Protein AF-0000000078886015 (afdb_homodimer)

pLDDT: mean 97.32, std 2.93, range [77.31, 98.94]

Sequence (230 aa):
MPILEIQTNVPAANVPDNFLKESTTLLAGLVGKPESYVLVCIEPGLRLMFGGTTEPAAIVNLTNIGQHDPATTKHRSKVISNHIQKTLGVPADRMYIIFHDKQRFEVGYNGATFHMPILEIQTNVPAANVPDNFLKESTTLLAGLVGKPESYVLVCIEPGLRLMFGGTTEPAAIVNLTNIGQHDPATTKHRSKVISNHIQKTLGVPADRMYIIFHDKQRFEVGYNGATFH

Structure (mmCIF, N/CA/C/O backbone):
data_AF-0000000078886015-model_v1
#
loop_
_entity.id
_entity.type
_entity.pdbx_description
1 polymer 'L-dopachrome isomerase'
#
loop_
_atom_site.group_PDB
_atom_site.id
_atom_site.type_symbol
_atom_site.label_atom_id
_atom_site.label_alt_id
_atom_site.label_comp_id
_atom_site.label_asym_id
_atom_site.label_entity_id
_atom_site.label_seq_id
_atom_site.pdbx_PDB_ins_code
_atom_site.Cartn_x
_atom_site.Cartn_y
_atom_site.Cartn_z
_atom_site.occupancy
_atom_site.B_iso_or_equiv
_atom_site.auth_seq_id
_atom_site.auth_comp_id
_atom_site.auth_asym_id
_atom_site.auth_atom_id
_atom_site.pdbx_PDB_model_num
ATOM 1 N N . MET A 1 1 ? -4.77 -11.711 -15.859 1 85 1 MET A N 1
ATOM 2 C CA . MET A 1 1 ? -4.141 -10.711 -15 1 85 1 MET A CA 1
ATOM 3 C C . MET A 1 1 ? -4.207 -11.133 -13.531 1 85 1 MET A C 1
ATOM 5 O O . MET A 1 1 ? -5.254 -11.57 -13.055 1 85 1 MET A O 1
ATOM 9 N N . PRO A 1 2 ? -2.754 -11.242 -13.016 1 96.44 2 PRO A N 1
ATOM 10 C CA . PRO A 1 2 ? -2.609 -10.688 -11.672 1 96.44 2 PRO A CA 1
ATOM 11 C C . PRO A 1 2 ? -1.441 -9.711 -11.555 1 96.44 2 PRO A C 1
ATOM 13 O O . PRO A 1 2 ? -0.462 -9.82 -12.289 1 96.44 2 PRO A O 1
ATOM 16 N N . ILE A 1 3 ? -1.587 -8.742 -10.633 1 98.38 3 ILE A N 1
ATOM 17 C CA . ILE A 1 3 ? -0.521 -7.797 -10.32 1 98.38 3 ILE A CA 1
ATOM 18 C C . ILE A 1 3 ? -0.09 -7.965 -8.867 1 98.38 3 ILE A C 1
ATOM 20 O O . ILE A 1 3 ? -0.925 -7.945 -7.961 1 98.38 3 ILE A O 1
ATOM 24 N N . LEU A 1 4 ? 1.182 -8.203 -8.703 1 98.69 4 LEU A N 1
ATOM 25 C CA . LEU A 1 4 ? 1.781 -8.18 -7.375 1 98.69 4 LEU A CA 1
ATOM 26 C C . LEU A 1 4 ? 2.693 -6.973 -7.211 1 98.69 4 LEU A C 1
ATOM 28 O O . LEU A 1 4 ? 3.699 -6.848 -7.914 1 98.69 4 LEU A O 1
ATOM 32 N N . GLU A 1 5 ? 2.338 -6.066 -6.23 1 98.88 5 GLU A N 1
ATOM 33 C CA . GLU A 1 5 ? 3.129 -4.871 -5.945 1 98.88 5 GLU A CA 1
ATOM 34 C C . GLU A 1 5 ? 3.674 -4.895 -4.52 1 98.88 5 GLU A C 1
ATOM 36 O O . GLU A 1 5 ? 2.914 -5.055 -3.562 1 98.88 5 GLU A O 1
ATOM 41 N N . ILE A 1 6 ? 4.98 -4.691 -4.418 1 98.88 6 ILE A N 1
ATOM 42 C CA . ILE A 1 6 ? 5.625 -4.727 -3.109 1 98.88 6 ILE A CA 1
ATOM 43 C C . ILE A 1 6 ? 6.281 -3.381 -2.82 1 98.88 6 ILE A C 1
ATOM 45 O O . ILE A 1 6 ? 7.125 -2.914 -3.592 1 98.88 6 ILE A O 1
ATOM 49 N N . GLN A 1 7 ? 5.836 -2.719 -1.76 1 98.88 7 GLN A N 1
ATOM 50 C CA . GLN A 1 7 ? 6.496 -1.555 -1.176 1 98.88 7 GLN A CA 1
ATOM 51 C C . GLN A 1 7 ? 7.262 -1.933 0.088 1 98.88 7 GLN A C 1
ATOM 53 O O . GLN A 1 7 ? 6.715 -2.58 0.983 1 98.88 7 GLN A O 1
ATOM 58 N N . THR A 1 8 ? 8.594 -1.571 0.167 1 98.94 8 THR A N 1
ATOM 59 C CA . THR A 1 8 ? 9.375 -2.002 1.32 1 98.94 8 THR A CA 1
ATOM 60 C C . THR A 1 8 ? 10.484 -0.999 1.625 1 98.94 8 THR A C 1
ATOM 62 O O . THR A 1 8 ? 10.867 -0.209 0.761 1 98.94 8 THR A O 1
ATOM 65 N N . ASN A 1 9 ? 10.93 -0.994 2.879 1 98.81 9 ASN A N 1
ATOM 66 C CA . ASN A 1 9 ? 12.062 -0.154 3.254 1 98.81 9 ASN A CA 1
ATOM 67 C C . ASN A 1 9 ? 13.383 -0.902 3.117 1 98.81 9 ASN A C 1
ATOM 69 O O . ASN A 1 9 ? 14.445 -0.362 3.443 1 98.81 9 ASN A O 1
ATOM 73 N N . VAL A 1 10 ? 13.289 -2.133 2.686 1 98.81 10 VAL A N 1
ATOM 74 C CA . VAL A 1 10 ? 14.516 -2.852 2.361 1 98.81 10 VAL A CA 1
ATOM 75 C C . VAL A 1 10 ? 15.281 -2.104 1.272 1 98.81 10 VAL A C 1
ATOM 77 O O . VAL A 1 10 ? 14.719 -1.76 0.232 1 98.81 10 VAL A O 1
ATOM 80 N N . PRO A 1 11 ? 16.609 -1.865 1.519 1 98.56 11 PRO A N 1
ATOM 81 C CA . PRO A 1 11 ? 17.375 -1.146 0.502 1 98.56 11 PRO A CA 1
ATOM 82 C C . PRO A 1 11 ? 17.438 -1.894 -0.827 1 98.56 11 PRO A C 1
ATOM 84 O O . PRO A 1 11 ? 17.531 -3.125 -0.843 1 98.56 11 PRO A O 1
ATOM 87 N N . ALA A 1 12 ? 17.484 -1.127 -1.918 1 98 12 ALA A N 1
ATOM 88 C CA . ALA A 1 12 ? 17.531 -1.7 -3.26 1 98 12 ALA A CA 1
ATOM 89 C C . ALA A 1 12 ? 18.719 -2.66 -3.4 1 98 12 ALA A C 1
ATOM 91 O O . ALA A 1 12 ? 18.609 -3.689 -4.07 1 98 12 ALA A O 1
ATOM 92 N N . ALA A 1 13 ? 19.812 -2.344 -2.766 1 98.31 13 ALA A N 1
ATOM 93 C CA . ALA A 1 13 ? 21.031 -3.146 -2.855 1 98.31 13 ALA A CA 1
ATOM 94 C C . ALA A 1 13 ? 20.828 -4.531 -2.254 1 98.31 13 ALA A C 1
ATOM 96 O O . ALA A 1 13 ? 21.578 -5.465 -2.547 1 98.31 13 ALA A O 1
ATOM 97 N N . ASN A 1 14 ? 19.859 -4.672 -1.399 1 98.5 14 ASN A N 1
ATOM 98 C CA . ASN A 1 14 ? 19.625 -5.934 -0.708 1 98.5 14 ASN A CA 1
ATOM 99 C C . ASN A 1 14 ? 18.547 -6.758 -1.402 1 98.5 14 ASN A C 1
ATOM 101 O O . ASN A 1 14 ? 18.172 -7.828 -0.923 1 98.5 14 ASN A O 1
ATOM 105 N N . VAL A 1 15 ? 17.969 -6.328 -2.514 1 98.56 15 VAL A N 1
ATOM 106 C CA . VAL A 1 15 ? 17.016 -7.094 -3.312 1 98.56 15 VAL A CA 1
ATOM 107 C C . VAL A 1 15 ? 17.766 -8.039 -4.25 1 98.56 15 VAL A C 1
ATOM 109 O O . VAL A 1 15 ? 18.562 -7.594 -5.082 1 98.56 15 VAL A O 1
ATOM 112 N N . PRO A 1 16 ? 17.484 -9.305 -4.109 1 98.44 16 PRO A N 1
ATOM 113 C CA . PRO A 1 16 ? 18.203 -10.242 -4.984 1 98.44 16 PRO A CA 1
ATOM 114 C C . PRO A 1 16 ? 17.938 -9.969 -6.465 1 98.44 16 PRO A C 1
ATOM 116 O O . PRO A 1 16 ? 16.828 -9.609 -6.848 1 98.44 16 PRO A O 1
ATOM 119 N N . ASP A 1 17 ? 18.891 -10.289 -7.301 1 97.94 17 ASP A N 1
ATOM 120 C CA . ASP A 1 17 ? 18.812 -10.031 -8.734 1 97.94 17 ASP A CA 1
ATOM 121 C C . ASP A 1 17 ? 17.672 -10.805 -9.375 1 97.94 17 ASP A C 1
ATOM 123 O O . ASP A 1 17 ? 17.047 -10.336 -10.336 1 97.94 17 ASP A O 1
ATOM 127 N N . ASN A 1 18 ? 17.406 -11.922 -8.867 1 98.19 18 ASN A N 1
ATOM 128 C CA . ASN A 1 18 ? 16.391 -12.781 -9.484 1 98.19 18 ASN A CA 1
ATOM 129 C C . ASN A 1 18 ? 15.039 -12.633 -8.797 1 98.19 18 ASN A C 1
ATOM 131 O O . ASN A 1 18 ? 14.156 -13.469 -8.992 1 98.19 18 ASN A O 1
ATOM 135 N N . PHE A 1 19 ? 14.883 -11.664 -7.977 1 98.75 19 PHE A N 1
ATOM 136 C CA . PHE A 1 19 ? 13.672 -11.5 -7.184 1 98.75 19 PHE A CA 1
ATOM 137 C C . PHE A 1 19 ? 12.445 -11.422 -8.086 1 98.75 19 PHE A C 1
ATOM 139 O O . PHE A 1 19 ? 11.453 -12.109 -7.852 1 98.75 19 PHE A O 1
ATOM 146 N N . LEU A 1 20 ? 12.492 -10.594 -9.125 1 98.75 20 LEU A N 1
ATOM 147 C CA . LEU A 1 20 ? 11.336 -10.391 -10 1 98.75 20 LEU A CA 1
ATOM 148 C C . LEU A 1 20 ? 10.977 -11.688 -10.727 1 98.75 20 LEU A C 1
ATOM 150 O O . LEU A 1 20 ? 9.805 -12.055 -10.805 1 98.75 20 LEU A O 1
ATOM 154 N N . LYS A 1 21 ? 11.969 -12.328 -11.234 1 98.44 21 LYS A N 1
ATOM 155 C CA . LYS A 1 21 ? 11.727 -13.578 -11.945 1 98.44 21 LYS A CA 1
ATOM 156 C C . LYS A 1 21 ? 11.141 -14.633 -11.016 1 98.44 21 LYS A C 1
ATOM 158 O O . LYS A 1 21 ? 10.156 -15.297 -11.359 1 98.44 21 LYS A O 1
ATOM 163 N N . GLU A 1 22 ? 11.695 -14.789 -9.859 1 98.5 22 GLU A N 1
ATOM 164 C CA . GLU A 1 22 ? 11.219 -15.758 -8.891 1 98.5 22 GLU A CA 1
ATOM 165 C C . GLU A 1 22 ? 9.797 -15.438 -8.438 1 98.5 22 GLU A C 1
ATOM 167 O O . GLU A 1 22 ? 8.969 -16.344 -8.289 1 98.5 22 GLU A O 1
ATOM 172 N N . SER A 1 23 ? 9.562 -14.211 -8.219 1 98.75 23 SER A N 1
ATOM 173 C CA . SER A 1 23 ? 8.234 -13.781 -7.805 1 98.75 23 SER A CA 1
ATOM 174 C C . SER A 1 23 ? 7.207 -14.023 -8.906 1 98.75 23 SER A C 1
ATOM 176 O O . SER A 1 23 ? 6.066 -14.398 -8.633 1 98.75 23 SER A O 1
ATOM 178 N N . THR A 1 24 ? 7.574 -13.75 -10.102 1 98.69 24 THR A N 1
ATOM 179 C CA . THR A 1 24 ? 6.695 -13.992 -11.242 1 98.69 24 THR A CA 1
ATOM 180 C C . THR A 1 24 ? 6.301 -15.461 -11.32 1 98.69 24 THR A C 1
ATOM 182 O O . THR A 1 24 ? 5.121 -15.789 -11.461 1 98.69 24 THR A O 1
ATOM 185 N N . THR A 1 25 ? 7.289 -16.281 -11.203 1 98.62 25 THR A N 1
ATOM 186 C CA . THR A 1 25 ? 7.047 -17.719 -11.266 1 98.62 25 THR A CA 1
ATOM 187 C C . THR A 1 25 ? 6.141 -18.172 -10.125 1 98.62 25 THR A C 1
ATOM 189 O O . THR A 1 25 ? 5.188 -18.922 -10.336 1 98.62 25 THR A O 1
ATOM 192 N N . LEU A 1 26 ? 6.418 -17.781 -8.969 1 98.38 26 LEU A N 1
ATOM 193 C CA . LEU A 1 26 ? 5.621 -18.125 -7.793 1 98.38 26 LEU A CA 1
ATOM 194 C C . LEU A 1 26 ? 4.168 -17.688 -7.98 1 98.38 26 LEU A C 1
ATOM 196 O O . LEU A 1 26 ? 3.248 -18.484 -7.75 1 98.38 26 LEU A O 1
ATOM 200 N N . LEU A 1 27 ? 3.934 -16.422 -8.414 1 97.94 27 LEU A N 1
ATOM 201 C CA . LEU A 1 27 ? 2.586 -15.883 -8.547 1 97.94 27 LEU A CA 1
ATOM 202 C C . LEU A 1 27 ? 1.809 -16.609 -9.633 1 97.94 27 LEU A C 1
ATOM 204 O O . LEU A 1 27 ? 0.622 -16.906 -9.469 1 97.94 27 LEU A O 1
ATOM 208 N N . ALA A 1 28 ? 2.469 -16.859 -10.695 1 97.38 28 ALA A N 1
ATOM 209 C CA . ALA A 1 28 ? 1.819 -17.594 -11.773 1 97.38 28 ALA A CA 1
ATOM 210 C C . ALA A 1 28 ? 1.267 -18.922 -11.266 1 97.38 28 ALA A C 1
ATOM 212 O O . ALA A 1 28 ? 0.114 -19.266 -11.539 1 97.38 28 ALA A O 1
ATOM 213 N N . GLY A 1 29 ? 2.08 -19.641 -10.57 1 97.12 29 GLY A N 1
ATOM 214 C CA . GLY A 1 29 ? 1.645 -20.906 -9.984 1 97.12 29 GLY A CA 1
ATOM 215 C C . GLY A 1 29 ? 0.527 -20.734 -8.969 1 97.12 29 GLY A C 1
ATOM 216 O O . GLY A 1 29 ? -0.409 -21.531 -8.93 1 97.12 29 GLY A O 1
ATOM 217 N N . LEU A 1 30 ? 0.616 -19.797 -8.203 1 95.94 30 LEU A N 1
ATOM 218 C CA . LEU A 1 30 ? -0.322 -19.516 -7.117 1 95.94 30 LEU A CA 1
ATOM 219 C C . LEU A 1 30 ? -1.712 -19.219 -7.664 1 95.94 30 LEU A C 1
ATOM 221 O O . LEU A 1 30 ? -2.717 -19.641 -7.09 1 95.94 30 LEU A O 1
ATOM 225 N N . VAL A 1 31 ? -1.827 -18.438 -8.797 1 94.75 31 VAL A N 1
ATOM 226 C CA . VAL A 1 31 ? -3.111 -17.969 -9.312 1 94.75 31 VAL A CA 1
ATOM 227 C C . VAL A 1 31 ? -3.549 -18.844 -10.477 1 94.75 31 VAL A C 1
ATOM 229 O O . VAL A 1 31 ? -4.664 -18.719 -10.984 1 94.75 31 VAL A O 1
ATOM 232 N N . GLY A 1 32 ? -2.66 -19.688 -10.969 1 95.12 32 GLY A N 1
ATOM 233 C CA . GLY A 1 32 ? -2.99 -20.594 -12.062 1 95.12 32 GLY A CA 1
ATOM 234 C C . GLY A 1 32 ? -3.092 -19.891 -13.406 1 95.12 32 GLY A C 1
ATOM 235 O O . GLY A 1 32 ? -4.012 -20.172 -14.18 1 95.12 32 GLY A O 1
ATOM 236 N N . LYS A 1 33 ? -2.287 -18.969 -13.703 1 94.69 33 LYS A N 1
ATOM 237 C CA . LYS A 1 33 ? -2.223 -18.234 -14.961 1 94.69 33 LYS A CA 1
ATOM 238 C C . LYS A 1 33 ? -0.833 -18.328 -15.586 1 94.69 33 LYS A C 1
ATOM 240 O O . LYS A 1 33 ? 0.158 -18.531 -14.875 1 94.69 33 LYS A O 1
ATOM 245 N N . PRO A 1 34 ? -0.772 -18.219 -16.969 1 96.88 34 PRO A N 1
ATOM 246 C CA . PRO A 1 34 ? 0.561 -18.156 -17.562 1 96.88 34 PRO A CA 1
ATOM 247 C C . PRO A 1 34 ? 1.36 -16.938 -17.109 1 96.88 34 PRO A C 1
ATOM 249 O O . PRO A 1 34 ? 0.781 -15.898 -16.812 1 96.88 34 PRO A O 1
ATOM 252 N N . GLU A 1 35 ? 2.723 -17.094 -17.078 1 97.75 35 GLU A N 1
ATOM 253 C CA . GLU A 1 35 ? 3.615 -16.016 -16.656 1 97.75 35 GLU A CA 1
ATOM 254 C C . GLU A 1 35 ? 3.436 -14.781 -17.531 1 97.75 35 GLU A C 1
ATOM 256 O O . GLU A 1 35 ? 3.658 -13.648 -17.094 1 97.75 35 GLU A O 1
ATOM 261 N N . SER A 1 36 ? 3.008 -15.039 -18.734 1 97.25 36 SER A N 1
ATOM 262 C CA . SER A 1 36 ? 2.871 -13.945 -19.703 1 97.25 36 SER A CA 1
ATOM 263 C C . SER A 1 36 ? 1.812 -12.945 -19.25 1 97.25 36 SER A C 1
ATOM 265 O O . SER A 1 36 ? 1.752 -11.828 -19.766 1 97.25 36 SER A O 1
ATOM 267 N N . TYR A 1 37 ? 0.938 -13.266 -18.312 1 96.69 37 TYR A N 1
ATOM 268 C CA . TYR A 1 37 ? -0.116 -12.375 -17.844 1 96.69 37 TYR A CA 1
ATOM 269 C C . TYR A 1 37 ? 0.232 -11.781 -16.484 1 96.69 37 TYR A C 1
ATOM 271 O O . TYR A 1 37 ? -0.519 -10.969 -15.945 1 96.69 37 TYR A O 1
ATOM 279 N N . VAL A 1 38 ? 1.344 -12.156 -15.906 1 98.06 38 VAL A N 1
ATOM 280 C CA . VAL A 1 38 ? 1.691 -11.789 -14.539 1 98.06 38 VAL A CA 1
ATOM 281 C C . VAL A 1 38 ? 2.562 -10.531 -14.547 1 98.06 38 VAL A C 1
ATOM 283 O O . VAL A 1 38 ? 3.541 -10.453 -15.289 1 98.06 38 VAL A O 1
ATOM 286 N N . LEU A 1 39 ? 2.172 -9.562 -13.766 1 98.56 39 LEU A N 1
ATOM 287 C CA . LEU A 1 39 ? 2.971 -8.359 -13.555 1 98.56 39 LEU A CA 1
ATOM 288 C C . LEU A 1 39 ? 3.438 -8.266 -12.102 1 98.56 39 LEU A C 1
ATOM 290 O O . LEU A 1 39 ? 2.635 -8.414 -11.18 1 98.56 39 LEU A O 1
ATOM 294 N N . VAL A 1 40 ? 4.777 -8.117 -11.883 1 98.69 40 VAL A N 1
ATOM 295 C CA . VAL A 1 40 ? 5.355 -7.941 -10.555 1 98.69 40 VAL A CA 1
ATOM 296 C C . VAL A 1 40 ? 6.152 -6.641 -10.508 1 98.69 40 VAL A C 1
ATOM 298 O O . VAL A 1 40 ? 6.906 -6.332 -11.438 1 98.69 40 VAL A O 1
ATOM 301 N N . CYS A 1 41 ? 5.938 -5.867 -9.461 1 98.69 41 CYS A N 1
ATOM 302 C CA . CYS A 1 41 ? 6.648 -4.617 -9.227 1 98.69 41 CYS A CA 1
ATOM 303 C C . CYS A 1 41 ? 7.148 -4.527 -7.793 1 98.69 41 CYS A C 1
ATOM 305 O O . CYS A 1 41 ? 6.426 -4.883 -6.859 1 98.69 41 CYS A O 1
ATOM 307 N N . ILE A 1 42 ? 8.406 -4.117 -7.582 1 98.69 42 ILE A N 1
ATOM 308 C CA . ILE A 1 42 ? 8.922 -3.861 -6.238 1 98.69 42 ILE A CA 1
ATOM 309 C C . ILE A 1 42 ? 9.453 -2.434 -6.152 1 98.69 42 ILE A C 1
ATOM 311 O O . ILE A 1 42 ? 10.117 -1.955 -7.074 1 98.69 42 ILE A O 1
ATOM 315 N N . GLU A 1 43 ? 9.047 -1.691 -5.137 1 98.5 43 GLU A N 1
ATOM 316 C CA . GLU A 1 43 ? 9.562 -0.383 -4.75 1 98.5 43 GLU A CA 1
ATOM 317 C C . GLU A 1 43 ? 10.359 -0.466 -3.451 1 98.5 43 GLU A C 1
ATOM 319 O O . GLU A 1 43 ? 9.797 -0.314 -2.363 1 98.5 43 GLU A O 1
ATOM 324 N N . PRO A 1 44 ? 11.688 -0.612 -3.529 1 98.44 44 PRO A N 1
ATOM 325 C CA . PRO A 1 44 ? 12.531 -0.74 -2.334 1 98.44 44 PRO A CA 1
ATOM 326 C C . PRO A 1 44 ? 13 0.609 -1.795 1 98.44 44 PRO A C 1
ATOM 328 O O . PRO A 1 44 ? 12.836 1.635 -2.461 1 98.44 44 PRO A O 1
ATOM 331 N N . GLY A 1 45 ? 13.477 0.682 -0.598 1 98 45 GLY A N 1
ATOM 332 C CA . GLY A 1 45 ? 14.156 1.832 -0.017 1 98 45 GLY A CA 1
ATOM 333 C C . GLY A 1 45 ? 13.195 2.924 0.426 1 98 45 GLY A C 1
ATOM 334 O O . GLY A 1 45 ? 13.602 4.074 0.609 1 98 45 GLY A O 1
ATOM 335 N N . LEU A 1 46 ? 12.016 2.588 0.608 1 98.19 46 LEU A N 1
ATOM 336 C CA . LEU A 1 46 ? 11.023 3.576 1.024 1 98.19 46 LEU A CA 1
ATOM 337 C C . LEU A 1 46 ? 11.18 3.912 2.504 1 98.19 46 LEU A C 1
ATOM 339 O O . LEU A 1 46 ? 11.703 3.107 3.275 1 98.19 46 LEU A O 1
ATOM 343 N N . ARG A 1 47 ? 10.773 5.18 2.883 1 98.06 47 ARG A N 1
ATOM 344 C CA . ARG A 1 47 ? 10.602 5.512 4.293 1 98.06 47 ARG A CA 1
ATOM 345 C C . ARG A 1 47 ? 9.305 4.926 4.84 1 98.06 47 ARG A C 1
ATOM 347 O O . ARG A 1 47 ? 8.211 5.379 4.484 1 98.06 47 ARG A O 1
ATOM 354 N N . LEU A 1 48 ? 9.43 3.867 5.609 1 98.56 48 LEU A N 1
ATOM 355 C CA . LEU A 1 48 ? 8.328 3.025 6.066 1 98.56 48 LEU A CA 1
ATOM 356 C C . LEU A 1 48 ? 8.531 2.623 7.527 1 98.56 48 LEU A C 1
ATOM 358 O O . LEU A 1 48 ? 9.641 2.279 7.934 1 98.56 48 LEU A O 1
ATOM 362 N N . MET A 1 49 ? 7.457 2.848 8.305 1 98.75 49 MET A N 1
ATOM 363 C CA . MET A 1 49 ? 7.453 2.461 9.711 1 98.75 49 MET A CA 1
ATOM 364 C C . MET A 1 49 ? 6.281 1.535 10.023 1 98.75 49 MET A C 1
ATOM 366 O O . MET A 1 49 ? 5.148 1.806 9.617 1 98.75 49 MET A O 1
ATOM 370 N N . PHE A 1 50 ? 6.598 0.433 10.602 1 98.75 50 PHE A N 1
ATOM 371 C CA . PHE A 1 50 ? 5.578 -0.492 11.086 1 98.75 50 PHE A CA 1
ATOM 372 C C . PHE A 1 50 ? 5.738 -0.741 12.586 1 98.75 50 PHE A C 1
ATOM 374 O O . PHE A 1 50 ? 6.836 -1.052 13.055 1 98.75 50 PHE A O 1
ATOM 381 N N . GLY A 1 51 ? 4.59 -0.594 13.289 1 97.62 51 GLY A N 1
ATOM 382 C CA . GLY A 1 51 ? 4.637 -0.869 14.719 1 97.62 51 GLY A CA 1
ATOM 383 C C . GLY A 1 51 ? 5.602 0.028 15.469 1 97.62 51 GLY A C 1
ATOM 384 O O . GLY A 1 51 ? 6.223 -0.398 16.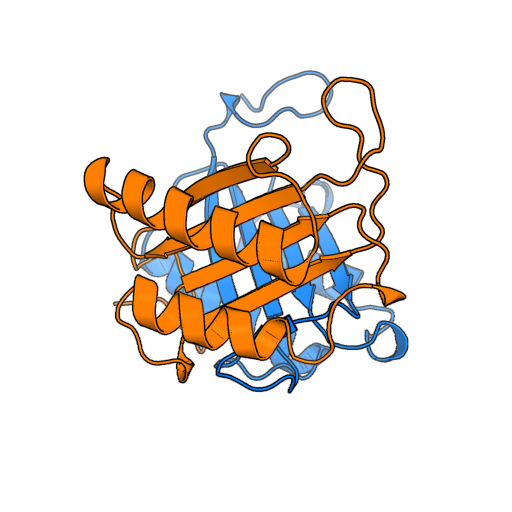438 1 97.62 51 GLY A O 1
ATOM 385 N N . GLY A 1 52 ? 5.918 1.135 14.914 1 97.06 52 GLY A N 1
ATOM 386 C CA . GLY A 1 52 ? 6.742 2.109 15.609 1 97.06 52 GLY A CA 1
ATOM 387 C C . GLY A 1 52 ? 8.227 1.953 15.32 1 97.06 52 GLY A C 1
ATOM 388 O O . GLY A 1 52 ? 9.047 2.689 15.867 1 97.06 52 GLY A O 1
ATOM 389 N N . THR A 1 53 ? 8.562 1.039 14.516 1 98.38 53 THR A N 1
ATOM 390 C CA . THR A 1 53 ? 9.969 0.879 14.172 1 98.38 53 THR A CA 1
ATOM 391 C C . THR A 1 53 ? 10.164 0.872 12.664 1 98.38 53 THR A C 1
ATOM 393 O O . THR A 1 53 ? 9.203 0.68 11.906 1 98.38 53 THR A O 1
ATOM 396 N N . THR A 1 54 ? 11.438 1.072 12.281 1 98.31 54 THR A N 1
ATOM 397 C CA . THR A 1 54 ? 11.781 1.082 10.867 1 98.31 54 THR A CA 1
ATOM 398 C C . THR A 1 54 ? 12.562 -0.177 10.492 1 98.31 54 THR A C 1
ATOM 400 O O . THR A 1 54 ? 13.312 -0.18 9.516 1 98.31 54 THR A O 1
ATOM 403 N N . GLU A 1 55 ? 12.461 -1.228 11.359 1 98.56 55 GLU A N 1
ATOM 404 C CA . GLU A 1 55 ? 12.938 -2.541 10.945 1 98.56 55 GLU A CA 1
ATOM 405 C C . GLU A 1 55 ? 12.266 -2.994 9.648 1 98.56 55 GLU A C 1
ATOM 407 O O . GLU A 1 55 ? 11.234 -2.451 9.258 1 98.56 55 GLU A O 1
ATOM 412 N N . PRO A 1 56 ? 12.867 -3.932 8.875 1 98.81 56 PRO A N 1
ATOM 413 C CA . PRO A 1 56 ? 12.305 -4.32 7.578 1 98.81 56 PRO A CA 1
ATOM 414 C C . PRO A 1 56 ? 10.805 -4.594 7.641 1 98.81 56 PRO A C 1
ATOM 416 O O . PRO A 1 56 ? 10.344 -5.332 8.516 1 98.81 56 PRO A O 1
ATOM 419 N N . ALA A 1 57 ? 10.078 -4.016 6.77 1 98.94 57 ALA A N 1
ATOM 420 C CA . ALA A 1 57 ? 8.625 -4.117 6.668 1 98.94 57 ALA A CA 1
ATOM 421 C C . ALA A 1 57 ? 8.164 -3.949 5.223 1 98.94 57 ALA A C 1
ATOM 423 O O . ALA A 1 57 ? 8.945 -3.551 4.355 1 98.94 57 ALA A O 1
ATOM 424 N N . ALA A 1 58 ? 6.875 -4.328 4.969 1 98.94 58 ALA A N 1
ATOM 425 C CA . ALA A 1 58 ? 6.414 -4.242 3.586 1 98.94 58 ALA A CA 1
ATOM 426 C C . ALA A 1 58 ? 4.902 -4.047 3.521 1 98.94 58 ALA A C 1
ATOM 428 O O . ALA A 1 58 ? 4.18 -4.457 4.434 1 98.94 58 ALA A O 1
ATOM 429 N N . ILE A 1 59 ? 4.477 -3.383 2.562 1 98.94 59 ILE A N 1
ATOM 430 C CA . ILE A 1 59 ? 3.102 -3.393 2.072 1 98.94 59 ILE A CA 1
ATOM 431 C C . ILE A 1 59 ? 3.027 -4.168 0.76 1 98.94 59 ILE A C 1
ATOM 433 O O . ILE A 1 59 ? 3.766 -3.879 -0.184 1 98.94 59 ILE A O 1
ATOM 437 N N . VAL A 1 60 ? 2.168 -5.125 0.755 1 98.88 60 VAL A N 1
ATOM 438 C CA . VAL A 1 60 ? 2.021 -5.969 -0.428 1 98.88 60 VAL A CA 1
ATOM 439 C C . VAL A 1 60 ? 0.595 -5.863 -0.962 1 98.88 60 VAL A C 1
ATOM 441 O O . VAL A 1 60 ? -0.369 -6.059 -0.218 1 98.88 60 VAL A O 1
ATOM 444 N N . ASN A 1 61 ? 0.467 -5.539 -2.207 1 98.81 61 ASN A N 1
ATOM 445 C CA . ASN A 1 61 ? -0.832 -5.484 -2.871 1 98.81 61 ASN A CA 1
ATOM 446 C C . ASN A 1 61 ? -0.96 -6.559 -3.945 1 98.81 61 ASN A C 1
ATOM 448 O O . ASN A 1 61 ? -0.126 -6.645 -4.848 1 98.81 61 ASN A O 1
ATOM 452 N N . LEU A 1 62 ? -1.949 -7.387 -3.844 1 98.44 62 LEU A N 1
ATOM 453 C CA . LEU A 1 62 ? -2.287 -8.352 -4.887 1 98.44 62 LEU A CA 1
ATOM 454 C C . LEU A 1 62 ? -3.625 -8 -5.531 1 98.44 62 LEU A C 1
ATOM 456 O O . LEU A 1 62 ? -4.668 -8.047 -4.875 1 98.44 62 LEU A O 1
ATOM 460 N N . THR A 1 63 ? -3.602 -7.688 -6.785 1 98 63 THR A N 1
ATOM 461 C CA . THR A 1 63 ? -4.789 -7.367 -7.574 1 98 63 THR A CA 1
ATOM 462 C C . THR A 1 63 ? -5.078 -8.469 -8.586 1 98 63 THR A C 1
ATOM 464 O O . THR A 1 63 ? -4.18 -8.898 -9.312 1 98 63 THR A O 1
ATOM 467 N N . ASN A 1 64 ? -6.207 -8.891 -8.594 1 95.38 64 ASN A N 1
ATOM 468 C CA . ASN A 1 64 ? -6.602 -9.969 -9.492 1 95.38 64 ASN A CA 1
ATOM 469 C C . ASN A 1 64 ? -8.039 -9.797 -9.977 1 95.38 64 ASN A C 1
ATOM 471 O O . ASN A 1 64 ? -8.883 -9.266 -9.258 1 95.38 64 ASN A O 1
ATOM 475 N N . ILE A 1 65 ? -8.242 -10.211 -11.203 1 95.38 65 ILE A N 1
ATOM 476 C CA . ILE A 1 65 ? -9.617 -10.289 -11.688 1 95.38 65 ILE A CA 1
ATOM 477 C C . ILE A 1 65 ? -10.336 -11.461 -11.016 1 95.38 65 ILE A C 1
ATOM 479 O O . ILE A 1 65 ? -9.781 -12.555 -10.906 1 95.38 65 ILE A O 1
ATOM 483 N N . GLY A 1 66 ? -11.531 -11.18 -10.547 1 90.94 66 GLY A N 1
ATOM 484 C CA . GLY A 1 66 ? -12.32 -12.211 -9.875 1 90.94 66 GLY A CA 1
ATOM 485 C C . GLY A 1 66 ? -12.414 -12 -8.375 1 90.94 66 GLY A C 1
ATOM 486 O O . GLY A 1 66 ? -11.609 -11.273 -7.797 1 90.94 66 GLY A O 1
ATOM 487 N N . GLN A 1 67 ? -13.445 -12.578 -7.785 1 86.25 67 GLN A N 1
ATOM 488 C CA . GLN A 1 67 ? -13.68 -12.398 -6.359 1 86.25 67 GLN A CA 1
ATOM 489 C C . GLN A 1 67 ? -12.805 -13.336 -5.535 1 86.25 67 GLN A C 1
ATOM 491 O O . GLN A 1 67 ? -12.695 -14.523 -5.852 1 86.25 67 GLN A O 1
ATOM 496 N N . HIS A 1 68 ? -12.18 -12.75 -4.566 1 88.31 68 HIS A N 1
ATOM 497 C CA . HIS A 1 68 ? -11.438 -13.562 -3.613 1 88.31 68 HIS A CA 1
ATOM 498 C C . HIS A 1 68 ? -12.367 -14.227 -2.604 1 88.31 68 HIS A C 1
ATOM 500 O O . HIS A 1 68 ? -13.461 -13.719 -2.334 1 88.31 68 HIS A O 1
ATOM 506 N N . ASP A 1 69 ? -11.922 -15.375 -2.18 1 93.81 69 ASP A N 1
ATOM 507 C CA . ASP A 1 69 ? -12.617 -16.016 -1.072 1 93.81 69 ASP A CA 1
ATOM 508 C C . ASP A 1 69 ? -11.688 -16.234 0.116 1 93.81 69 ASP A C 1
ATOM 510 O O . ASP A 1 69 ? -10.461 -16.234 -0.041 1 93.81 69 ASP A O 1
ATOM 514 N N . PRO A 1 70 ? -12.258 -16.438 1.338 1 95.5 70 PRO A N 1
ATOM 515 C CA . PRO A 1 70 ? -11.453 -16.5 2.564 1 95.5 70 PRO A CA 1
ATOM 516 C C . PRO A 1 70 ? -10.398 -17.609 2.533 1 95.5 70 PRO A C 1
ATOM 518 O O . PRO A 1 70 ? -9.266 -17.391 2.951 1 95.5 70 PRO A O 1
ATOM 521 N N . ALA A 1 71 ? -10.797 -18.734 2.051 1 96.25 71 ALA A N 1
ATOM 522 C CA . ALA A 1 71 ? -9.836 -19.828 2.01 1 96.25 71 ALA A CA 1
ATOM 523 C C . ALA A 1 71 ? -8.672 -19.516 1.084 1 96.25 71 ALA A C 1
ATOM 525 O O . ALA A 1 71 ? -7.512 -19.766 1.421 1 96.25 71 ALA A O 1
ATOM 526 N N . THR A 1 72 ? -8.922 -18.953 -0.012 1 95.31 72 THR A N 1
ATOM 527 C CA . THR A 1 72 ? -7.914 -18.641 -1.016 1 95.31 72 THR A CA 1
ATOM 528 C C . THR A 1 72 ? -6.973 -17.547 -0.503 1 95.31 72 THR A C 1
ATOM 530 O O . THR A 1 72 ? -5.754 -17.672 -0.614 1 95.31 72 THR A O 1
ATOM 533 N N . THR A 1 73 ? -7.531 -16.531 0.076 1 97.19 73 THR A N 1
ATOM 534 C CA . THR A 1 73 ? -6.672 -15.445 0.517 1 97.19 73 THR A CA 1
ATOM 535 C C . THR A 1 73 ? -5.809 -15.875 1.697 1 97.19 73 THR A C 1
ATOM 537 O O . THR A 1 73 ? -4.676 -15.414 1.846 1 97.19 73 THR A O 1
ATOM 540 N N . LYS A 1 74 ? -6.309 -16.719 2.518 1 97.62 74 LYS A N 1
ATOM 541 C CA . LYS A 1 74 ? -5.5 -17.25 3.604 1 97.62 74 LYS A CA 1
ATOM 542 C C . LYS A 1 74 ? -4.293 -18.016 3.064 1 97.62 74 LYS A C 1
ATOM 544 O O . LYS A 1 74 ? -3.164 -17.812 3.516 1 97.62 74 LYS A O 1
ATOM 549 N N . HIS A 1 75 ? -4.582 -18.875 2.143 1 97.81 75 HIS A N 1
ATOM 550 C CA . HIS A 1 75 ? -3.51 -19.641 1.528 1 97.81 75 HIS A CA 1
ATOM 551 C C . HIS A 1 75 ? -2.5 -18.734 0.838 1 97.81 75 HIS A C 1
ATOM 553 O O . HIS A 1 75 ? -1.29 -18.891 1.024 1 97.81 75 HIS A O 1
ATOM 559 N N . ARG A 1 76 ? -2.928 -17.828 0.077 1 97.75 76 ARG A N 1
ATOM 560 C CA . ARG A 1 76 ? -2.049 -16.922 -0.646 1 97.75 76 ARG A CA 1
ATOM 561 C C . ARG A 1 76 ? -1.219 -16.078 0.319 1 97.75 76 ARG A C 1
ATOM 563 O O . ARG A 1 76 ? -0.044 -15.812 0.062 1 97.75 76 ARG A O 1
ATOM 570 N N . SER A 1 77 ? -1.873 -15.688 1.364 1 98.56 77 SER A N 1
ATOM 571 C CA . SER A 1 77 ? -1.15 -14.9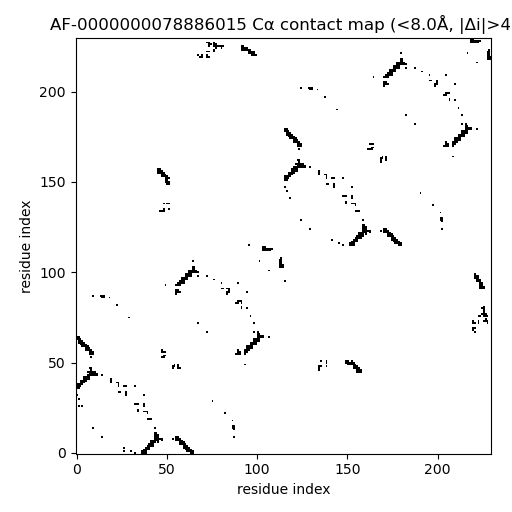22 2.375 1 98.56 77 SER A CA 1
ATOM 572 C C . SER A 1 77 ? 0.033 -15.711 2.924 1 98.56 77 SER A C 1
ATOM 574 O O . SER A 1 77 ? 1.125 -15.164 3.094 1 98.56 77 SER A O 1
ATOM 576 N N . LYS A 1 78 ? -0.178 -16.922 3.172 1 98.69 78 LYS A N 1
ATOM 577 C CA . LYS A 1 78 ? 0.891 -17.781 3.674 1 98.69 78 LYS A CA 1
ATOM 578 C C . LYS A 1 78 ? 2.031 -17.891 2.666 1 98.69 78 LYS A C 1
ATOM 580 O O . LYS A 1 78 ? 3.195 -17.688 3.012 1 98.69 78 LYS A O 1
ATOM 585 N N . VAL A 1 79 ? 1.706 -18.156 1.483 1 98.69 79 VAL A N 1
ATOM 586 C CA . VAL A 1 79 ? 2.705 -18.406 0.449 1 98.69 79 VAL A CA 1
ATOM 587 C C . VAL A 1 79 ? 3.48 -17.125 0.165 1 98.69 79 VAL A C 1
ATOM 589 O O . VAL A 1 79 ? 4.715 -17.125 0.114 1 98.69 79 VAL A O 1
ATOM 592 N N . ILE A 1 80 ? 2.795 -16.031 0.034 1 98.69 80 ILE A N 1
ATOM 593 C CA . ILE A 1 80 ? 3.416 -14.758 -0.308 1 98.69 80 ILE A CA 1
ATOM 594 C C . ILE A 1 80 ? 4.289 -14.281 0.852 1 98.69 80 ILE A C 1
ATOM 596 O O . ILE A 1 80 ? 5.418 -13.828 0.644 1 98.69 80 ILE A O 1
ATOM 600 N N . SER A 1 81 ? 3.779 -14.398 2.059 1 98.75 81 SER A N 1
ATOM 601 C CA . SER A 1 81 ? 4.566 -13.969 3.211 1 98.75 81 SER A CA 1
ATOM 602 C C . SER A 1 81 ? 5.848 -14.789 3.338 1 98.75 81 SER A C 1
ATOM 604 O O . SER A 1 81 ? 6.914 -14.242 3.633 1 98.75 81 SER A O 1
ATOM 606 N N . ASN A 1 82 ? 5.754 -16.047 3.105 1 98.81 82 ASN A N 1
ATOM 607 C CA . ASN A 1 82 ? 6.945 -16.891 3.135 1 98.81 82 ASN A CA 1
ATOM 608 C C . ASN A 1 82 ? 7.961 -16.469 2.078 1 98.81 82 ASN A C 1
ATOM 610 O O . ASN A 1 82 ? 9.164 -16.422 2.348 1 98.81 82 ASN A O 1
ATOM 614 N N . HIS A 1 83 ? 7.535 -16.234 0.915 1 98.81 83 HIS A N 1
ATOM 615 C CA . HIS A 1 83 ? 8.398 -15.812 -0.187 1 98.81 83 HIS A CA 1
ATOM 616 C C . HIS A 1 83 ? 9.125 -14.516 0.141 1 98.81 83 HIS A C 1
ATOM 618 O O . HIS A 1 83 ? 10.344 -14.422 -0.043 1 98.81 83 HIS A O 1
ATOM 624 N N . ILE A 1 84 ? 8.391 -13.547 0.633 1 98.75 84 ILE A N 1
ATOM 625 C CA . ILE A 1 84 ? 8.953 -12.234 0.939 1 98.75 84 ILE A CA 1
ATOM 626 C C . ILE A 1 84 ? 9.938 -12.352 2.104 1 98.75 84 ILE A C 1
ATOM 628 O O . ILE A 1 84 ? 11.008 -11.734 2.086 1 98.75 84 ILE A O 1
ATOM 632 N N . GLN A 1 85 ? 9.555 -13.102 3.082 1 98.75 85 GLN A N 1
ATOM 633 C CA . GLN A 1 85 ? 10.461 -13.32 4.203 1 98.75 85 GLN A CA 1
ATOM 634 C C . GLN A 1 85 ? 11.758 -13.977 3.74 1 98.75 85 GLN A C 1
ATOM 636 O O . GLN A 1 85 ? 12.844 -13.531 4.105 1 98.75 85 GLN A O 1
ATOM 641 N N . LYS A 1 86 ? 11.672 -14.953 2.941 1 98.56 86 LYS A N 1
ATOM 642 C CA . LYS A 1 86 ? 12.828 -15.703 2.461 1 98.56 86 LYS A CA 1
ATOM 643 C C . LYS A 1 86 ? 13.727 -14.836 1.58 1 98.56 86 LYS A C 1
ATOM 645 O O . LYS A 1 86 ? 14.953 -14.914 1.673 1 98.56 86 LYS A O 1
ATOM 650 N N . THR A 1 87 ? 13.172 -14.039 0.77 1 98.56 87 THR A N 1
ATOM 651 C CA . THR A 1 87 ? 13.93 -13.367 -0.28 1 98.56 87 THR A CA 1
ATOM 652 C C . THR A 1 87 ? 14.367 -11.984 0.177 1 98.56 87 THR A C 1
ATOM 654 O O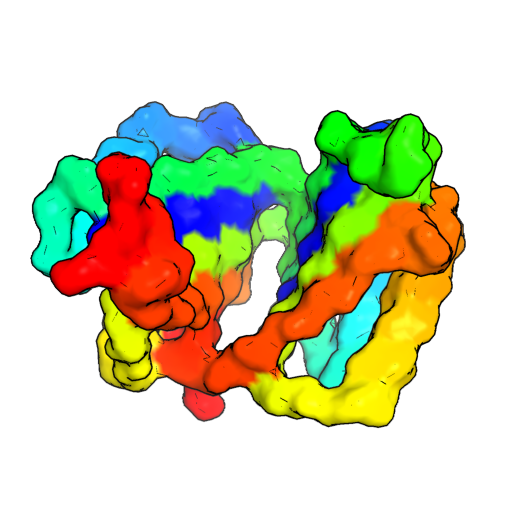 . THR A 1 87 ? 15.469 -11.531 -0.16 1 98.56 87 THR A O 1
ATOM 657 N N . LEU A 1 88 ? 13.531 -11.312 0.986 1 98.62 88 LEU A N 1
ATOM 658 C CA . LEU A 1 88 ? 13.82 -9.93 1.337 1 98.62 88 LEU A CA 1
ATOM 659 C C . LEU A 1 88 ? 14.156 -9.805 2.818 1 98.62 88 LEU A C 1
ATOM 661 O O . LEU A 1 88 ? 14.578 -8.734 3.275 1 98.62 88 LEU A O 1
ATOM 665 N N . GLY A 1 89 ? 13.883 -10.805 3.574 1 98.69 89 GLY A N 1
ATOM 666 C CA . GLY A 1 89 ? 14.188 -10.781 4.996 1 98.69 89 GLY A CA 1
ATOM 667 C C . GLY A 1 89 ? 13.148 -10.023 5.809 1 98.69 89 GLY A C 1
ATOM 668 O O . GLY A 1 89 ? 13.398 -9.656 6.957 1 98.69 89 GLY A O 1
ATOM 669 N N . VAL A 1 90 ? 12.031 -9.766 5.289 1 98.88 90 VAL A N 1
ATOM 670 C CA . VAL A 1 90 ? 10.953 -9.109 6.02 1 98.88 90 VAL A CA 1
ATOM 671 C C . VAL A 1 90 ? 10.164 -10.141 6.824 1 98.88 90 VAL A C 1
ATOM 673 O O . VAL A 1 90 ? 9.602 -11.078 6.258 1 98.88 90 VAL A O 1
ATOM 676 N N . PRO A 1 91 ? 10.102 -9.953 8.141 1 98.81 91 PRO A N 1
ATOM 677 C CA . PRO A 1 91 ? 9.305 -10.898 8.93 1 98.81 91 PRO A CA 1
ATOM 678 C C . PRO A 1 91 ? 7.832 -10.906 8.531 1 98.81 91 PRO A C 1
ATOM 680 O O . PRO A 1 91 ? 7.281 -9.859 8.172 1 98.81 91 PRO A O 1
ATOM 683 N N . ALA A 1 92 ? 7.176 -12.086 8.664 1 98.44 92 ALA A N 1
ATOM 684 C CA . ALA A 1 92 ? 5.785 -12.258 8.242 1 98.44 92 ALA A CA 1
ATOM 685 C C . ALA A 1 92 ? 4.855 -11.359 9.055 1 98.44 92 ALA A C 1
ATOM 687 O O . ALA A 1 92 ? 3.787 -10.969 8.578 1 98.44 92 ALA A O 1
ATOM 688 N N . ASP A 1 93 ? 5.227 -11.016 10.242 1 98.25 93 ASP A N 1
ATOM 689 C CA . ASP A 1 93 ? 4.379 -10.188 11.094 1 98.25 93 ASP A CA 1
ATOM 690 C C . ASP A 1 93 ? 4.742 -8.711 10.953 1 98.25 93 ASP A C 1
ATOM 692 O O . ASP A 1 93 ? 4.371 -7.895 11.797 1 98.25 93 ASP A O 1
ATOM 696 N N . ARG A 1 94 ? 5.562 -8.398 9.969 1 98.75 94 ARG A N 1
ATOM 697 C CA . ARG A 1 94 ? 5.883 -7 9.703 1 98.75 94 ARG A CA 1
ATOM 698 C C . ARG A 1 94 ? 5.527 -6.625 8.266 1 98.75 94 ARG A C 1
ATOM 700 O O . ARG A 1 94 ? 6.215 -5.816 7.641 1 98.75 94 ARG A O 1
ATOM 707 N N . MET A 1 95 ? 4.48 -7.238 7.73 1 98.81 95 MET A N 1
ATOM 708 C CA . MET A 1 95 ? 3.922 -6.867 6.434 1 98.81 95 MET A CA 1
ATOM 709 C C . MET A 1 95 ? 2.404 -7.023 6.43 1 98.81 95 MET A C 1
ATOM 711 O O . MET A 1 95 ? 1.863 -7.879 7.129 1 98.81 95 MET A O 1
ATOM 715 N N . TYR A 1 96 ? 1.753 -6.195 5.652 1 98.88 96 TYR A N 1
ATOM 716 C CA . TYR A 1 96 ? 0.361 -6.398 5.266 1 98.88 96 TYR A CA 1
ATOM 717 C C . TYR A 1 96 ? 0.253 -6.773 3.793 1 98.88 96 TYR A C 1
ATOM 719 O O . TYR A 1 96 ? 0.956 -6.211 2.951 1 98.88 96 TYR A O 1
ATOM 727 N N . ILE A 1 97 ? -0.542 -7.77 3.566 1 98.75 97 ILE A N 1
ATOM 728 C CA . ILE A 1 97 ? -0.918 -8.133 2.205 1 98.75 97 ILE A CA 1
ATOM 729 C C . ILE A 1 97 ? -2.363 -7.711 1.938 1 98.75 97 ILE A C 1
ATOM 731 O O . ILE A 1 97 ? -3.287 -8.203 2.592 1 98.75 97 ILE A O 1
ATOM 735 N N . ILE A 1 98 ? -2.555 -6.875 1.013 1 98.69 98 ILE A N 1
ATOM 736 C CA . ILE A 1 98 ? -3.881 -6.352 0.699 1 98.69 98 ILE A CA 1
ATOM 737 C C . ILE A 1 98 ? -4.375 -6.953 -0.616 1 98.69 98 ILE A C 1
ATOM 739 O O . ILE A 1 98 ? -3.707 -6.836 -1.647 1 98.69 98 ILE A O 1
ATOM 743 N N . PHE A 1 99 ? -5.582 -7.543 -0.55 1 98.12 99 PHE A N 1
ATOM 744 C CA . PHE A 1 99 ? -6.168 -8.172 -1.726 1 98.12 99 PHE A CA 1
ATOM 745 C C . PHE A 1 99 ? -7.184 -7.246 -2.389 1 98.12 99 PHE A C 1
ATOM 747 O O . PHE A 1 99 ? -8.07 -6.715 -1.724 1 98.12 99 PHE A O 1
ATOM 754 N N . HIS A 1 100 ? -6.992 -7.066 -3.674 1 97.31 100 HIS A N 1
ATOM 755 C CA . HIS A 1 100 ? -7.887 -6.246 -4.484 1 97.31 100 HIS A CA 1
ATOM 756 C C . HIS A 1 100 ? -8.57 -7.078 -5.566 1 97.31 100 HIS A C 1
ATOM 758 O O . HIS A 1 100 ? -7.906 -7.57 -6.484 1 97.31 100 HIS A O 1
ATOM 764 N N . ASP A 1 101 ? -9.914 -7.18 -5.48 1 95.12 101 ASP A N 1
ATOM 765 C CA . ASP A 1 101 ? -10.672 -7.82 -6.551 1 95.12 101 ASP A CA 1
ATOM 766 C C . ASP A 1 101 ? -11.109 -6.797 -7.598 1 95.12 101 ASP A C 1
ATOM 768 O O . ASP A 1 101 ? -11.484 -5.672 -7.254 1 95.12 101 ASP A O 1
ATOM 772 N N . LYS A 1 102 ? -11.016 -7.227 -8.758 1 96.69 102 LYS A N 1
ATOM 773 C CA . LYS A 1 102 ? -11.523 -6.41 -9.859 1 96.69 102 LYS A CA 1
ATOM 774 C C . LYS A 1 102 ? -12.492 -7.203 -10.727 1 96.69 102 LYS A C 1
ATOM 776 O O . LYS A 1 102 ? -12.344 -8.422 -10.883 1 96.69 102 LYS A O 1
ATOM 781 N N . GLN A 1 103 ? -13.508 -6.457 -11.242 1 96.19 103 GLN A N 1
ATOM 782 C CA . GLN A 1 103 ? -14.312 -7.02 -12.328 1 96.19 103 GLN A CA 1
ATOM 783 C C . GLN A 1 103 ? -13.57 -6.93 -13.664 1 96.19 103 GLN A C 1
ATOM 785 O O . GLN A 1 103 ? -12.719 -6.062 -13.852 1 96.19 103 GLN A O 1
ATOM 790 N N . ARG A 1 104 ? -13.992 -7.871 -14.586 1 95.69 104 ARG A N 1
ATOM 791 C CA . ARG A 1 104 ? -13.336 -7.957 -15.891 1 95.69 104 ARG A CA 1
ATOM 792 C C . ARG A 1 104 ? -13.352 -6.609 -16.594 1 95.69 104 ARG A C 1
ATOM 794 O O . ARG A 1 104 ? -12.352 -6.207 -17.203 1 95.69 104 ARG A O 1
ATOM 801 N N . PHE A 1 105 ? -14.445 -5.828 -16.453 1 96.69 105 PHE A N 1
ATOM 802 C CA . PHE A 1 105 ? -14.594 -4.57 -17.172 1 96.69 105 PHE A CA 1
ATOM 803 C C . PHE A 1 105 ? -13.773 -3.465 -16.516 1 96.69 105 PHE A C 1
ATOM 805 O O . PHE A 1 105 ? -13.602 -2.389 -17.094 1 96.69 105 PHE A O 1
ATOM 812 N N . GLU A 1 106 ? -13.281 -3.801 -15.391 1 97.25 106 GLU A N 1
ATOM 813 C CA . GLU A 1 106 ? -12.5 -2.805 -14.664 1 97.25 106 GLU A CA 1
ATOM 814 C C . GLU A 1 106 ? -11.023 -2.879 -15.039 1 97.25 106 GLU A C 1
ATOM 816 O O . GLU A 1 106 ? -10.211 -2.078 -14.562 1 97.25 106 GLU A O 1
ATOM 821 N N . VAL A 1 107 ? -10.641 -3.828 -15.867 1 97.56 107 VAL A N 1
ATOM 822 C CA . VAL A 1 107 ? -9.234 -4.023 -16.203 1 97.56 107 VAL A CA 1
ATOM 823 C C . VAL A 1 107 ? -9.047 -3.883 -17.719 1 97.56 107 VAL A C 1
ATOM 825 O O . VAL A 1 107 ? -9.539 -4.707 -18.484 1 97.56 107 VAL A O 1
ATOM 828 N N . GLY A 1 108 ? -8.336 -2.807 -18.062 1 97.81 108 GLY A N 1
ATOM 829 C CA . GLY A 1 108 ? -7.945 -2.631 -19.453 1 97.81 108 GLY A CA 1
ATOM 830 C C . GLY A 1 108 ? -6.711 -3.424 -19.828 1 97.81 108 GLY A C 1
ATOM 831 O O . GLY A 1 108 ? -5.777 -3.545 -19.031 1 97.81 108 GLY A O 1
ATOM 832 N N . TYR A 1 109 ? -6.703 -4.004 -21.016 1 96.06 109 TYR A N 1
ATOM 833 C CA . TYR A 1 109 ? -5.574 -4.75 -21.547 1 96.06 109 TYR A CA 1
ATOM 834 C C . TYR A 1 109 ? -5.598 -4.758 -23.078 1 96.06 109 TYR A C 1
ATOM 836 O O . TYR A 1 109 ? -6.629 -5.043 -23.688 1 96.06 109 TYR A O 1
ATOM 844 N N . ASN A 1 110 ? -4.441 -4.281 -23.594 1 96.81 110 ASN A N 1
ATOM 845 C CA . ASN A 1 110 ? -4.277 -4.344 -25.047 1 96.81 110 ASN A CA 1
ATOM 846 C C . ASN A 1 110 ? -5.418 -3.633 -25.766 1 96.81 110 ASN A C 1
ATOM 848 O O . ASN A 1 110 ? -5.992 -4.176 -26.703 1 96.81 110 ASN A O 1
ATOM 852 N N . GLY A 1 111 ? -5.738 -2.457 -25.328 1 97.19 111 GLY A N 1
ATOM 853 C CA . GLY A 1 111 ? -6.688 -1.568 -25.969 1 97.19 111 GLY A CA 1
ATOM 854 C C . GLY A 1 111 ? -8.133 -1.973 -25.75 1 97.19 111 GLY A C 1
ATOM 855 O O . GLY A 1 111 ? -9.039 -1.428 -26.391 1 97.19 111 GLY A O 1
ATOM 856 N N . ALA A 1 112 ? -8.391 -3.01 -24.906 1 97.19 112 ALA A N 1
ATOM 857 C CA . ALA A 1 112 ? -9.719 -3.486 -24.516 1 97.19 112 ALA A CA 1
ATOM 858 C C . ALA A 1 112 ? -9.789 -3.783 -23.031 1 97.19 112 ALA A C 1
ATOM 860 O O . ALA A 1 112 ? -8.891 -3.412 -22.266 1 97.19 112 ALA A O 1
ATOM 861 N N . THR A 1 113 ? -11.031 -4.219 -22.594 1 96.75 113 THR A N 1
ATOM 862 C CA . THR A 1 113 ? -11.117 -4.766 -21.25 1 96.75 113 THR A CA 1
ATOM 863 C C . THR A 1 113 ? -11.211 -6.289 -21.281 1 96.75 113 THR A C 1
ATOM 865 O O . THR A 1 113 ? -11.406 -6.875 -22.359 1 96.75 113 THR A O 1
ATOM 868 N N . PHE A 1 114 ? -10.859 -6.926 -20.172 1 90.81 114 PHE A N 1
ATOM 869 C CA . PHE A 1 114 ? -11.055 -8.375 -20.109 1 90.81 114 PHE A CA 1
ATOM 870 C C . PHE A 1 114 ? -12.523 -8.727 -20.266 1 90.81 114 PHE A C 1
ATOM 872 O O . PHE A 1 114 ? -13.398 -8.016 -19.781 1 90.81 114 PHE A O 1
ATOM 879 N N . HIS A 1 115 ? -12.703 -9.57 -21.188 1 77.31 115 HIS A N 1
ATOM 880 C CA . HIS A 1 115 ? -14.07 -10 -21.484 1 77.31 115 HIS A CA 1
ATOM 881 C C . HIS A 1 115 ? -14.25 -11.492 -21.234 1 77.31 115 HIS A C 1
ATOM 883 O O . HIS A 1 115 ? -13.297 -12.266 -21.328 1 77.31 115 HIS A O 1
ATOM 889 N N . MET B 1 1 ? -4.637 -3.717 11.758 1 87.44 1 MET B N 1
ATOM 890 C CA . MET B 1 1 ? -4.355 -2.963 10.539 1 87.44 1 MET B CA 1
ATOM 891 C C . MET B 1 1 ? -5.125 -1.647 10.523 1 87.44 1 MET B C 1
ATOM 893 O O . MET B 1 1 ? -6.277 -1.592 10.961 1 87.44 1 MET B O 1
ATOM 897 N N . PRO B 1 2 ? -4.164 -0.443 10.523 1 97 2 PRO B N 1
ATOM 898 C CA . PRO B 1 2 ? -4.375 0.443 9.383 1 97 2 PRO B CA 1
ATOM 899 C C . PRO B 1 2 ? -3.078 0.796 8.656 1 97 2 PRO B C 1
ATOM 901 O O . PRO B 1 2 ? -2.004 0.774 9.266 1 97 2 PRO B O 1
ATOM 904 N N . ILE B 1 3 ? -3.186 1.094 7.371 1 98.69 3 ILE B N 1
ATOM 905 C CA . ILE B 1 3 ? -2.062 1.558 6.562 1 98.69 3 ILE B CA 1
ATOM 906 C C . ILE B 1 3 ? -2.307 2.998 6.121 1 98.69 3 ILE B C 1
ATOM 908 O O . ILE B 1 3 ? -3.365 3.316 5.57 1 98.69 3 ILE B O 1
ATOM 912 N N . LEU B 1 4 ? -1.341 3.844 6.418 1 98.81 4 LEU B N 1
ATOM 913 C CA . LEU B 1 4 ? -1.326 5.203 5.891 1 98.81 4 LEU B CA 1
ATOM 914 C C . LEU B 1 4 ? -0.177 5.395 4.906 1 98.81 4 LEU B C 1
ATOM 916 O O . LEU B 1 4 ? 0.992 5.285 5.285 1 98.81 4 LEU B O 1
ATOM 920 N N . GLU B 1 5 ? -0.503 5.684 3.672 1 98.94 5 GLU B N 1
ATOM 921 C CA . GLU B 1 5 ? 0.49 5.934 2.631 1 98.94 5 GLU B CA 1
ATOM 922 C C . GLU B 1 5 ? 0.405 7.367 2.119 1 98.94 5 GLU B C 1
ATOM 924 O O . GLU B 1 5 ? -0.666 7.824 1.716 1 98.94 5 GLU B O 1
ATOM 929 N N . ILE B 1 6 ? 1.578 8.031 2.102 1 98.88 6 ILE B N 1
ATOM 930 C CA . ILE B 1 6 ? 1.631 9.414 1.643 1 98.88 6 ILE B CA 1
ATOM 931 C C . ILE B 1 6 ? 2.576 9.531 0.449 1 98.88 6 ILE B C 1
ATOM 933 O O . ILE B 1 6 ? 3.742 9.141 0.533 1 98.88 6 ILE B O 1
ATOM 937 N N . GLN B 1 7 ? 2.053 10 -0.645 1 98.88 7 GLN B N 1
ATOM 938 C CA . GLN B 1 7 ? 2.824 10.391 -1.818 1 98.88 7 GLN B CA 1
ATOM 939 C C . GLN B 1 7 ? 2.873 11.914 -1.959 1 98.88 7 GLN B C 1
ATOM 941 O O . GLN B 1 7 ? 1.835 12.578 -1.932 1 98.88 7 GLN B O 1
ATOM 946 N N . THR B 1 8 ? 4.07 12.477 -2.158 1 98.94 8 THR B N 1
ATOM 947 C CA . THR B 1 8 ? 4.152 13.93 -2.182 1 98.94 8 THR B CA 1
ATOM 948 C C . THR B 1 8 ? 5.359 14.391 -2.996 1 98.94 8 THR B C 1
ATOM 950 O O . THR B 1 8 ? 6.293 13.625 -3.219 1 98.94 8 THR B O 1
ATOM 953 N N . ASN B 1 9 ? 5.285 15.633 -3.449 1 98.88 9 ASN B N 1
ATOM 954 C CA . ASN B 1 9 ? 6.426 16.219 -4.148 1 98.88 9 ASN B CA 1
ATOM 955 C C . ASN B 1 9 ? 7.324 17 -3.195 1 98.88 9 ASN B C 1
ATOM 957 O O . ASN B 1 9 ? 8.312 17.609 -3.623 1 98.88 9 ASN B O 1
ATOM 961 N N . VAL B 1 10 ? 6.949 17.031 -1.957 1 98.75 10 VAL B N 1
ATOM 962 C CA . VAL B 1 10 ? 7.855 17.609 -0.969 1 98.75 10 VAL B CA 1
ATOM 963 C C . VAL B 1 10 ? 9.18 16.859 -0.978 1 98.75 10 VAL B C 1
ATOM 965 O O . VAL B 1 10 ? 9.203 15.625 -0.898 1 98.75 10 VAL B O 1
ATOM 968 N N . PRO B 1 11 ? 10.312 17.594 -1.122 1 98.56 11 PRO B N 1
ATOM 969 C CA . PRO B 1 11 ? 11.609 16.906 -1.154 1 98.56 11 PRO B CA 1
ATOM 970 C C . PRO B 1 11 ? 11.875 16.094 0.113 1 98.56 11 PRO B C 1
ATOM 972 O O . PRO B 1 11 ? 11.508 16.531 1.212 1 98.56 11 PRO B O 1
ATOM 975 N N . ALA B 1 12 ? 12.57 14.953 -0.06 1 97.81 12 ALA B N 1
ATOM 976 C CA . ALA B 1 12 ? 12.891 14.07 1.056 1 97.81 12 ALA B CA 1
ATOM 977 C C . ALA B 1 12 ? 13.609 14.828 2.17 1 97.81 12 ALA B C 1
ATOM 979 O O . ALA B 1 12 ? 13.383 14.562 3.354 1 97.81 12 ALA B O 1
ATOM 980 N N . ALA B 1 13 ? 14.438 15.742 1.801 1 97.88 13 ALA B N 1
ATOM 981 C CA . ALA B 1 13 ? 15.227 16.516 2.756 1 97.88 13 ALA B CA 1
ATOM 982 C C . ALA B 1 13 ? 14.328 17.375 3.643 1 97.88 13 ALA B C 1
ATOM 984 O O . ALA B 1 13 ? 14.742 17.797 4.723 1 97.88 13 ALA B O 1
ATOM 985 N N . ASN B 1 14 ? 13.133 17.641 3.262 1 98.31 14 ASN B N 1
ATOM 986 C CA . ASN B 1 14 ? 12.234 18.516 3.998 1 98.31 14 ASN B CA 1
ATOM 987 C C . ASN B 1 14 ? 11.242 17.719 4.84 1 98.31 14 ASN B C 1
ATOM 989 O O . ASN B 1 14 ? 10.375 18.297 5.504 1 98.31 14 ASN B O 1
ATOM 993 N N . VAL B 1 15 ? 11.258 16.438 4.824 1 98.5 15 VAL B N 1
ATOM 994 C CA . VAL B 1 15 ? 10.438 15.602 5.699 1 98.5 15 VAL B CA 1
ATOM 995 C C . VAL B 1 15 ? 11.094 15.492 7.074 1 98.5 15 VAL B C 1
ATOM 997 O O . VAL B 1 15 ? 12.234 15.039 7.191 1 98.5 15 VAL B O 1
ATOM 1000 N N . PRO B 1 16 ? 10.359 15.93 8.039 1 98.25 16 PRO B N 1
ATOM 1001 C CA . PRO B 1 16 ? 10.961 15.867 9.375 1 98.25 16 PRO B CA 1
ATOM 1002 C C . PRO B 1 16 ? 11.383 14.453 9.766 1 98.25 16 PRO B C 1
ATOM 1004 O O . PRO B 1 16 ? 10.703 13.484 9.422 1 98.25 16 PRO B O 1
ATOM 1007 N N . ASP B 1 17 ? 12.406 14.289 10.602 1 96.81 17 ASP B N 1
ATOM 1008 C CA . ASP B 1 17 ? 12.961 13 11 1 96.81 17 ASP B CA 1
ATOM 1009 C C . ASP B 1 17 ? 11.93 12.18 11.773 1 96.81 17 ASP B C 1
ATOM 1011 O O . ASP B 1 17 ? 11.914 10.953 11.695 1 96.81 17 ASP B O 1
ATOM 1015 N N . ASN B 1 18 ? 11.109 12.891 12.508 1 97.69 18 ASN B N 1
ATOM 1016 C CA . ASN B 1 18 ? 10.164 12.188 13.367 1 97.69 18 ASN B CA 1
ATOM 1017 C C . ASN B 1 18 ? 8.805 12.047 12.695 1 97.69 18 ASN B C 1
ATOM 1019 O O . ASN B 1 18 ? 7.809 11.719 13.352 1 97.69 18 ASN B O 1
ATOM 1023 N N . PHE B 1 19 ? 8.719 12.305 11.422 1 98.62 19 PHE B N 1
ATOM 1024 C CA . PHE B 1 19 ? 7.445 12.312 10.711 1 98.62 19 PHE B CA 1
ATOM 1025 C C . PHE B 1 19 ? 6.742 10.969 10.844 1 98.62 19 PHE B C 1
ATOM 1027 O O . PHE B 1 19 ? 5.555 10.906 11.172 1 98.62 19 PHE B O 1
ATOM 1034 N N . LEU B 1 20 ? 7.477 9.898 10.625 1 98.75 20 LEU B N 1
ATOM 1035 C CA . LEU B 1 20 ? 6.867 8.578 10.648 1 98.75 20 LEU B CA 1
ATOM 1036 C C . LEU B 1 20 ? 6.355 8.242 12.047 1 98.75 20 LEU B C 1
ATOM 1038 O O . LEU B 1 20 ? 5.234 7.742 12.203 1 98.75 20 LEU B O 1
ATOM 1042 N N . LYS B 1 21 ? 7.145 8.516 12.977 1 98.38 21 LYS B N 1
ATOM 1043 C CA . LYS B 1 21 ? 6.758 8.227 14.352 1 98.38 21 LYS B CA 1
ATOM 1044 C C . LYS B 1 21 ? 5.535 9.039 14.766 1 98.38 21 LYS B C 1
ATOM 1046 O O . LYS B 1 21 ? 4.59 8.508 15.344 1 98.38 21 LYS B O 1
ATOM 1051 N N . GLU B 1 22 ? 5.59 10.266 14.469 1 98.44 22 GLU B N 1
ATOM 1052 C CA . GLU B 1 22 ? 4.469 11.141 14.789 1 98.44 22 GLU B CA 1
ATOM 1053 C C . GLU B 1 22 ? 3.199 10.703 14.062 1 98.44 22 GLU B C 1
ATOM 1055 O O . GLU B 1 22 ? 2.111 10.711 14.648 1 98.44 22 GLU B O 1
ATOM 1060 N N . SER B 1 23 ? 3.34 10.367 12.844 1 98.75 23 SER B N 1
ATOM 1061 C CA . SER B 1 23 ? 2.201 9.906 12.055 1 98.75 23 SER B CA 1
ATOM 1062 C C . SER B 1 23 ? 1.648 8.594 12.602 1 98.75 23 SER B C 1
ATOM 1064 O O . SER B 1 23 ? 0.433 8.391 12.617 1 98.75 23 SER B O 1
ATOM 1066 N N . THR B 1 24 ? 2.539 7.719 13.031 1 98.69 24 THR B N 1
ATOM 1067 C CA . THR B 1 24 ? 2.125 6.449 13.617 1 98.69 24 THR B CA 1
ATOM 1068 C C . THR B 1 24 ? 1.284 6.684 14.867 1 98.69 24 THR B C 1
ATOM 1070 O O . THR B 1 24 ? 0.21 6.098 15.023 1 98.69 24 THR B O 1
ATOM 1073 N N . THR B 1 25 ? 1.768 7.543 15.688 1 98.5 25 THR B N 1
ATOM 1074 C CA . THR B 1 25 ? 1.071 7.855 16.938 1 98.5 25 THR B CA 1
ATOM 1075 C C . THR B 1 25 ? -0.292 8.477 16.641 1 98.5 25 THR B C 1
ATOM 1077 O O . THR B 1 25 ? -1.296 8.094 17.25 1 98.5 25 THR B O 1
ATOM 1080 N N . LEU B 1 26 ? -0.307 9.398 15.805 1 98.25 26 LEU B N 1
ATOM 1081 C CA . LEU B 1 26 ? -1.549 10.07 15.445 1 98.25 26 LEU B CA 1
ATOM 1082 C C . LEU B 1 26 ? -2.574 9.07 14.914 1 98.25 26 LEU B C 1
ATOM 1084 O O . LEU B 1 26 ? -3.729 9.078 15.344 1 98.25 26 LEU B O 1
ATOM 1088 N N . LEU B 1 27 ? -2.17 8.227 13.992 1 97.88 27 LEU B N 1
ATOM 1089 C CA . LEU B 1 27 ? -3.082 7.281 13.352 1 97.88 27 LEU B CA 1
ATOM 1090 C C . LEU B 1 27 ? -3.6 6.262 14.359 1 97.88 27 LEU B C 1
ATOM 1092 O O . LEU B 1 27 ? -4.781 5.906 14.344 1 97.88 27 LEU B O 1
ATOM 1096 N N . ALA B 1 28 ? -2.715 5.805 15.188 1 97.5 28 ALA B N 1
ATOM 1097 C CA . ALA B 1 28 ? -3.135 4.867 16.219 1 97.5 28 ALA B CA 1
ATOM 1098 C C . ALA B 1 28 ? -4.27 5.449 17.062 1 97.5 28 ALA B C 1
ATOM 1100 O O . ALA B 1 28 ? -5.273 4.777 17.312 1 97.5 28 ALA B O 1
ATOM 1101 N N . GLY B 1 29 ? -4.098 6.656 17.5 1 96.94 29 GLY B N 1
ATOM 1102 C CA . GLY B 1 29 ? -5.137 7.34 18.25 1 96.94 29 GLY B CA 1
ATOM 1103 C C . GLY B 1 29 ? -6.414 7.543 17.469 1 96.94 29 GLY B C 1
ATOM 1104 O O . GLY B 1 29 ? -7.516 7.379 18 1 96.94 29 GLY B O 1
ATOM 1105 N N . LEU B 1 30 ? -6.25 7.883 16.266 1 95.5 30 LEU B N 1
ATOM 1106 C CA . LEU B 1 30 ? -7.367 8.211 15.383 1 95.5 30 LEU B CA 1
ATOM 1107 C C . LEU B 1 30 ? -8.25 6.984 15.148 1 95.5 30 LEU B C 1
ATOM 1109 O O . LEU B 1 30 ? -9.477 7.098 15.117 1 95.5 30 LEU B O 1
ATOM 1113 N N . VAL B 1 31 ? -7.648 5.77 14.969 1 94.12 31 VAL B N 1
ATOM 1114 C CA . VAL B 1 31 ? -8.391 4.57 14.602 1 94.12 31 VAL B CA 1
ATOM 1115 C C . VAL B 1 31 ? -8.641 3.717 15.844 1 94.12 31 VAL B C 1
ATOM 1117 O O . VAL B 1 31 ? -9.367 2.721 15.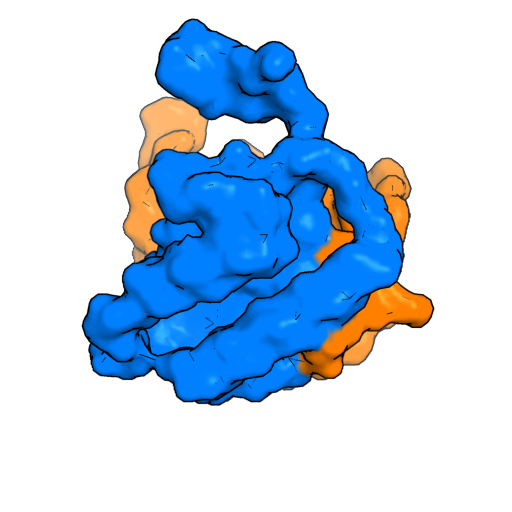781 1 94.12 31 VAL B O 1
ATOM 1120 N N . GLY B 1 32 ? -8.047 4.078 16.938 1 94.5 32 GLY B N 1
ATOM 1121 C CA . GLY B 1 32 ? -8.234 3.346 18.172 1 94.5 32 GLY B CA 1
ATOM 1122 C C . GLY B 1 32 ? -7.574 1.982 18.172 1 94.5 32 GLY B C 1
ATOM 1123 O O . GLY B 1 32 ? -8.164 0.999 18.625 1 94.5 32 GLY B O 1
ATOM 1124 N N . LYS B 1 33 ? -6.465 1.715 17.641 1 94.44 33 LYS B N 1
ATOM 1125 C CA . LYS B 1 33 ? -5.68 0.484 17.594 1 94.44 33 LYS B CA 1
ATOM 1126 C C . LYS B 1 33 ? -4.289 0.691 18.188 1 94.44 33 LYS B C 1
ATOM 1128 O O . LYS B 1 33 ? -3.775 1.811 18.203 1 94.44 33 LYS B O 1
ATOM 1133 N N . PRO B 1 34 ? -3.697 -0.381 18.75 1 97.12 34 PRO B N 1
ATOM 1134 C CA . PRO B 1 34 ? -2.311 -0.231 19.203 1 97.12 34 PRO B CA 1
ATOM 1135 C C . PRO B 1 34 ? -1.358 0.133 18.062 1 97.12 34 PRO B C 1
ATOM 1137 O O . PRO B 1 34 ? -1.59 -0.248 16.906 1 97.12 34 PRO B O 1
ATOM 1140 N N . GLU B 1 35 ? -0.291 0.863 18.422 1 97.38 35 GLU B N 1
ATOM 1141 C CA . GLU B 1 35 ? 0.715 1.263 17.438 1 97.38 35 GLU B CA 1
ATOM 1142 C C . GLU B 1 35 ? 1.332 0.046 16.75 1 97.38 35 GLU B C 1
ATOM 1144 O O . GLU B 1 35 ? 1.752 0.125 15.602 1 97.38 35 GLU B O 1
ATOM 1149 N N . SER B 1 36 ? 1.302 -1.047 17.422 1 97.5 36 SER B N 1
ATOM 1150 C CA . SER B 1 36 ? 1.946 -2.256 16.922 1 97.5 36 SER B CA 1
ATOM 1151 C C . SER B 1 36 ? 1.286 -2.738 15.633 1 97.5 36 SER B C 1
ATOM 1153 O O . SER B 1 36 ? 1.855 -3.557 14.906 1 97.5 36 SER B O 1
ATOM 1155 N N . TYR B 1 37 ? 0.114 -2.232 15.281 1 97.25 37 TYR B N 1
ATOM 1156 C CA . TYR B 1 37 ? -0.592 -2.664 14.078 1 97.25 37 TYR B CA 1
ATOM 1157 C C . TYR B 1 37 ? -0.592 -1.566 13.023 1 97.25 37 TYR B C 1
ATOM 1159 O O . TYR B 1 37 ? -1.121 -1.753 11.922 1 97.25 37 TYR B O 1
ATOM 1167 N N . VAL B 1 38 ? 0.008 -0.484 13.32 1 98.5 38 VAL B N 1
ATOM 1168 C CA . VAL B 1 38 ? -0.068 0.667 12.43 1 98.5 38 VAL B CA 1
ATOM 1169 C C . VAL B 1 38 ? 1.129 0.664 11.477 1 98.5 38 VAL B C 1
ATOM 1171 O O . VAL B 1 38 ? 2.273 0.523 11.914 1 98.5 38 VAL B O 1
ATOM 1174 N N . LEU B 1 39 ? 0.852 0.78 10.188 1 98.88 39 LEU B N 1
ATOM 1175 C CA . LEU B 1 39 ? 1.879 0.907 9.164 1 98.88 39 LEU B CA 1
ATOM 1176 C C . LEU B 1 39 ? 1.763 2.244 8.438 1 98.88 39 LEU B C 1
ATOM 1178 O O . LEU B 1 39 ? 0.676 2.621 7.992 1 98.88 39 LEU B O 1
ATOM 1182 N N . VAL B 1 40 ? 2.873 3.004 8.414 1 98.88 40 VAL B N 1
ATOM 1183 C CA . VAL B 1 40 ? 2.928 4.297 7.738 1 98.88 40 VAL B CA 1
ATOM 1184 C C . VAL B 1 40 ? 4.055 4.293 6.707 1 98.88 40 VAL B C 1
ATOM 1186 O O . VAL B 1 40 ? 5.16 3.818 6.988 1 98.88 40 VAL B O 1
ATOM 1189 N N . CYS B 1 41 ? 3.758 4.746 5.539 1 98.88 41 CYS B N 1
ATOM 1190 C CA . CYS B 1 41 ? 4.738 4.871 4.461 1 98.88 41 CYS B CA 1
ATOM 1191 C C . CYS B 1 41 ? 4.648 6.238 3.801 1 98.88 41 CYS B C 1
ATOM 1193 O O . CYS B 1 41 ? 3.553 6.742 3.547 1 98.88 41 CYS B O 1
ATOM 1195 N N . ILE B 1 42 ? 5.812 6.879 3.568 1 98.81 42 ILE B N 1
ATOM 1196 C CA . ILE B 1 42 ? 5.832 8.125 2.816 1 98.81 42 ILE B CA 1
ATOM 1197 C C . ILE B 1 42 ? 6.785 8 1.631 1 98.81 42 ILE B C 1
ATOM 1199 O O . ILE B 1 42 ? 7.875 7.434 1.758 1 98.81 42 ILE B O 1
ATOM 1203 N N . GLU B 1 43 ? 6.371 8.414 0.495 1 98.5 43 GLU B N 1
ATOM 1204 C CA . GLU B 1 43 ? 7.152 8.57 -0.73 1 98.5 43 GLU B CA 1
ATOM 1205 C C . GLU B 1 43 ? 7.301 10.039 -1.11 1 98.5 43 GLU B C 1
ATOM 1207 O O . GLU B 1 43 ? 6.477 10.586 -1.846 1 98.5 43 GLU B O 1
ATOM 1212 N N . PRO B 1 44 ? 8.375 10.711 -0.719 1 98.5 44 PRO B N 1
ATOM 1213 C CA . PRO B 1 44 ? 8.602 12.133 -1.005 1 98.5 44 PRO B CA 1
ATOM 1214 C C . PRO B 1 44 ? 9.336 12.359 -2.324 1 98.5 44 PRO B C 1
ATOM 1216 O O . PRO B 1 44 ? 9.797 11.398 -2.947 1 98.5 44 PRO B O 1
ATOM 1219 N N . GLY B 1 45 ? 9.398 13.57 -2.803 1 98.38 45 GLY B N 1
ATOM 1220 C CA . GLY B 1 45 ? 10.203 13.977 -3.943 1 98.38 45 GLY B CA 1
ATOM 1221 C C . GLY B 1 45 ? 9.625 13.531 -5.273 1 98.38 45 GLY B C 1
ATOM 1222 O O . GLY B 1 45 ? 10.32 13.508 -6.285 1 98.38 45 GLY B O 1
ATOM 1223 N N . LEU B 1 46 ? 8.383 13.18 -5.297 1 98.56 46 LEU B N 1
ATOM 1224 C CA . LEU B 1 46 ? 7.73 12.742 -6.527 1 98.56 46 LEU B CA 1
ATOM 1225 C C . LEU B 1 46 ? 7.496 13.922 -7.465 1 98.56 46 LEU B C 1
ATOM 1227 O O . LEU B 1 46 ? 7.348 15.062 -7.016 1 98.56 46 LEU B O 1
ATOM 1231 N N . ARG B 1 47 ? 7.5 13.656 -8.812 1 98.44 47 ARG B N 1
ATOM 1232 C CA . ARG B 1 47 ? 7.004 14.617 -9.805 1 98.44 47 ARG B CA 1
ATOM 1233 C C . ARG B 1 47 ? 5.48 14.664 -9.797 1 98.44 47 ARG B C 1
ATOM 1235 O O . ARG B 1 47 ? 4.82 13.734 -10.273 1 98.44 47 ARG B O 1
ATOM 1242 N N . LEU B 1 48 ? 4.918 15.695 -9.164 1 98.31 48 LEU B N 1
ATOM 1243 C CA . LEU B 1 48 ? 3.49 15.812 -8.898 1 98.31 48 LEU B CA 1
ATOM 1244 C C . LEU B 1 48 ? 2.994 17.219 -9.203 1 98.31 48 LEU B C 1
ATOM 1246 O O . LEU B 1 48 ? 3.633 18.203 -8.82 1 98.31 48 LEU B O 1
ATOM 1250 N N . MET B 1 49 ? 2.014 17.219 -10.008 1 98.69 49 MET B N 1
ATOM 1251 C CA . MET B 1 49 ? 1.348 18.469 -10.344 1 98.69 49 MET B CA 1
ATOM 1252 C C . MET B 1 49 ? -0.111 18.453 -9.898 1 98.69 49 MET B C 1
ATOM 1254 O O . MET B 1 49 ? -0.83 17.484 -10.156 1 98.69 49 MET B O 1
ATOM 1258 N N . PHE B 1 50 ? -0.588 19.484 -9.172 1 98.62 50 PHE B N 1
ATOM 1259 C CA . PHE B 1 50 ? -1.974 19.656 -8.758 1 98.62 50 PHE B CA 1
ATOM 1260 C C . PHE B 1 50 ? -2.49 21.031 -9.18 1 98.62 50 PHE B C 1
ATOM 1262 O O . PHE B 1 50 ? -1.851 22.047 -8.914 1 98.62 50 PHE B O 1
ATOM 1269 N N . GLY B 1 51 ? -3.604 20.953 -9.844 1 98.25 51 GLY B N 1
ATOM 1270 C CA . GLY B 1 51 ? -4.203 22.203 -10.258 1 98.25 51 GLY B CA 1
ATOM 1271 C C . GLY B 1 51 ? -3.311 23.016 -11.18 1 98.25 51 GLY B C 1
ATOM 1272 O O . GLY B 1 51 ? -3.275 24.25 -11.102 1 98.25 51 GLY B O 1
ATOM 1273 N N . GLY B 1 52 ? -2.516 22.359 -11.898 1 98.44 52 GLY B N 1
ATOM 1274 C CA . GLY B 1 52 ? -1.715 23.031 -12.914 1 98.44 52 GLY B CA 1
ATOM 1275 C C . GLY B 1 52 ? -0.402 23.578 -12.375 1 98.44 52 GLY B C 1
ATOM 1276 O O . GLY B 1 52 ? 0.355 24.219 -13.102 1 98.44 52 GLY B O 1
ATOM 1277 N N . THR B 1 53 ? -0.117 23.328 -11.102 1 98.62 53 THR B N 1
ATOM 1278 C CA . THR B 1 53 ? 1.143 23.797 -10.531 1 98.62 53 THR B CA 1
ATOM 1279 C C . THR B 1 53 ? 1.859 22.672 -9.797 1 98.62 53 THR B C 1
ATOM 1281 O O . THR B 1 53 ? 1.255 21.641 -9.484 1 98.62 53 THR B O 1
ATOM 1284 N N . THR B 1 54 ? 3.172 22.922 -9.531 1 98.44 54 THR B N 1
ATOM 1285 C CA . THR B 1 54 ? 3.984 21.953 -8.812 1 98.44 54 THR B CA 1
ATOM 1286 C C . THR B 1 54 ? 4.25 22.406 -7.383 1 98.44 54 THR B C 1
ATOM 1288 O O . THR B 1 54 ? 5.215 21.969 -6.754 1 98.44 54 THR B O 1
ATOM 1291 N N . GLU B 1 55 ? 3.436 23.312 -6.883 1 98.69 55 GLU B N 1
ATOM 1292 C CA . GLU B 1 55 ? 3.473 23.641 -5.461 1 98.69 55 GLU B CA 1
ATOM 1293 C C . GLU B 1 55 ? 3.207 22.422 -4.602 1 98.69 55 GLU B C 1
ATOM 1295 O O . GLU B 1 55 ? 2.686 21.406 -5.09 1 98.69 55 GLU B O 1
ATOM 1300 N N . PRO B 1 56 ? 3.598 22.406 -3.371 1 98.81 56 PRO B N 1
ATOM 1301 C CA . PRO B 1 56 ? 3.453 21.203 -2.547 1 98.81 56 PRO B CA 1
ATOM 1302 C C . PRO B 1 56 ? 2.051 20.609 -2.615 1 98.81 56 PRO B C 1
ATOM 1304 O O . PRO B 1 56 ? 1.06 21.328 -2.486 1 98.81 56 PRO B O 1
ATOM 1307 N N . ALA B 1 57 ? 1.984 19.344 -2.838 1 98.94 57 ALA B N 1
ATOM 1308 C CA . ALA B 1 57 ? 0.744 18.578 -2.953 1 98.94 57 ALA B CA 1
ATOM 1309 C C . ALA B 1 57 ? 0.938 17.141 -2.484 1 98.94 57 ALA B C 1
ATOM 1311 O O . ALA B 1 57 ? 2.07 16.688 -2.309 1 98.94 57 ALA B O 1
ATOM 1312 N N . ALA B 1 58 ? -0.219 16.438 -2.242 1 98.88 58 ALA B N 1
ATOM 1313 C CA . ALA B 1 58 ? -0.073 15.07 -1.736 1 98.88 58 ALA B CA 1
ATOM 1314 C C . ALA B 1 58 ? -1.271 14.211 -2.127 1 98.88 58 ALA B C 1
ATOM 1316 O O . ALA B 1 58 ? -2.371 14.727 -2.34 1 98.88 58 ALA B O 1
ATOM 1317 N N . ILE B 1 59 ? -1.006 12.977 -2.354 1 98.94 59 ILE B N 1
ATOM 1318 C CA . ILE B 1 59 ? -2.004 11.914 -2.355 1 98.94 59 ILE B CA 1
ATOM 1319 C C . ILE B 1 59 ? -1.871 11.078 -1.083 1 98.94 59 ILE B C 1
ATOM 1321 O O . ILE B 1 59 ? -0.787 10.586 -0.769 1 98.94 59 ILE B O 1
ATOM 1325 N N . VAL B 1 60 ? -2.959 10.984 -0.393 1 98.88 60 VAL B N 1
ATOM 1326 C CA . VAL 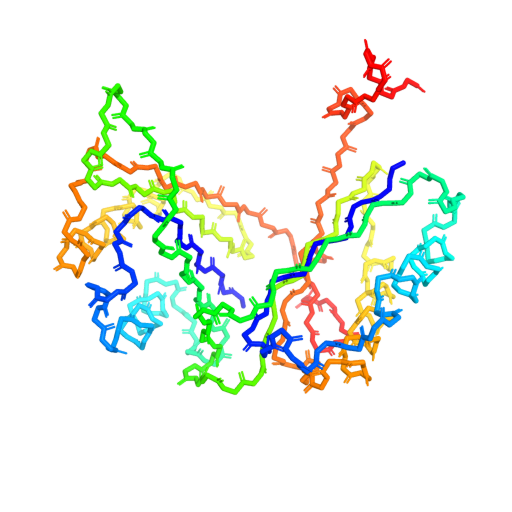B 1 60 ? -2.967 10.25 0.87 1 98.88 60 VAL B CA 1
ATOM 1327 C C . VAL B 1 60 ? -3.959 9.094 0.792 1 98.88 60 VAL B C 1
ATOM 1329 O O . VAL B 1 60 ? -5.125 9.289 0.447 1 98.88 60 VAL B O 1
ATOM 1332 N N . ASN B 1 61 ? -3.445 7.852 1.062 1 98.81 61 ASN B N 1
ATOM 1333 C CA . ASN B 1 61 ? -4.289 6.664 1.103 1 98.81 61 ASN B CA 1
ATOM 1334 C C . ASN B 1 61 ? -4.371 6.082 2.512 1 98.81 61 ASN B C 1
ATOM 1336 O O . ASN B 1 61 ? -3.344 5.805 3.133 1 98.81 61 ASN B O 1
ATOM 1340 N N . LEU B 1 62 ? -5.582 5.957 3.02 1 98.38 62 LEU B N 1
ATOM 1341 C CA . LEU B 1 62 ? -5.82 5.27 4.285 1 98.38 62 LEU B CA 1
ATOM 1342 C C . LEU B 1 62 ? -6.602 3.98 4.062 1 98.38 62 LEU B C 1
ATOM 1344 O O . LEU B 1 62 ? -7.762 4.016 3.639 1 98.38 62 LEU B O 1
ATOM 1348 N N . THR B 1 63 ? -5.953 2.842 4.324 1 98.06 63 THR B N 1
ATOM 1349 C CA . THR B 1 63 ? -6.578 1.527 4.219 1 98.06 63 THR B CA 1
ATOM 1350 C C . THR B 1 63 ? -6.852 0.946 5.602 1 98.06 63 THR B C 1
ATOM 1352 O O . THR B 1 63 ? -5.973 0.943 6.465 1 98.06 63 THR B O 1
ATOM 1355 N N . ASN B 1 64 ? -8.039 0.571 5.836 1 95.56 64 ASN B N 1
ATOM 1356 C CA . ASN B 1 64 ? -8.445 0.028 7.125 1 95.56 64 ASN B CA 1
ATOM 1357 C C . ASN B 1 64 ? -9.422 -1.138 6.957 1 95.56 64 ASN B C 1
ATOM 1359 O O . ASN B 1 64 ? -10.195 -1.175 6 1 95.56 64 ASN B O 1
ATOM 1363 N N . ILE B 1 65 ? -9.25 -2.105 7.891 1 96.06 65 ILE B N 1
ATOM 1364 C CA . ILE B 1 65 ? -10.266 -3.15 7.949 1 96.06 65 ILE B CA 1
ATOM 1365 C C . ILE B 1 65 ? -11.57 -2.574 8.5 1 96.06 65 ILE B C 1
ATOM 1367 O O . ILE B 1 65 ? -11.555 -1.832 9.484 1 96.06 65 ILE B O 1
ATOM 1371 N N . GLY B 1 66 ? -12.664 -2.941 7.879 1 90.62 66 GLY B N 1
ATOM 1372 C CA . GLY B 1 66 ? -13.969 -2.459 8.312 1 90.62 66 GLY B CA 1
ATOM 1373 C C . GLY B 1 66 ? -14.523 -1.366 7.422 1 90.62 66 GLY B C 1
ATOM 1374 O O . GLY B 1 66 ? -13.805 -0.799 6.598 1 90.62 66 GLY B O 1
ATOM 1375 N N . GLN B 1 67 ? -15.859 -1.129 7.539 1 86.12 67 GLN B N 1
ATOM 1376 C CA . GLN B 1 67 ? -16.531 -0.143 6.703 1 86.12 67 GLN B CA 1
ATOM 1377 C C . GLN B 1 67 ? -16.391 1.261 7.285 1 86.12 67 GLN B C 1
ATOM 1379 O O . GLN B 1 67 ? -16.594 1.463 8.484 1 86.12 67 GLN B O 1
ATOM 1384 N N . HIS B 1 68 ? -15.93 2.131 6.41 1 87.12 68 HIS B N 1
ATOM 1385 C CA . HIS B 1 68 ? -15.93 3.539 6.789 1 87.12 68 HIS B CA 1
ATOM 1386 C C . HIS B 1 68 ? -17.344 4.117 6.766 1 87.12 68 HIS B C 1
ATOM 1388 O O . HIS B 1 68 ? -18.203 3.65 6.008 1 87.12 68 HIS B O 1
ATOM 1394 N N . ASP B 1 69 ? -17.594 5.008 7.676 1 93.94 69 ASP B N 1
ATOM 1395 C CA . ASP B 1 69 ? -18.844 5.754 7.633 1 93.94 69 ASP B CA 1
ATOM 1396 C C . ASP B 1 69 ? -18.578 7.246 7.441 1 93.94 69 ASP B C 1
ATOM 1398 O O . ASP B 1 69 ? -17.484 7.73 7.707 1 93.94 69 ASP B O 1
ATOM 1402 N N . PRO B 1 70 ? -19.578 8.008 6.906 1 95.94 70 PRO B N 1
ATOM 1403 C CA . PRO B 1 70 ? -19.391 9.414 6.539 1 95.94 70 PRO B CA 1
ATOM 1404 C C . PRO B 1 70 ? -18.859 10.258 7.699 1 95.94 70 PRO B C 1
ATOM 1406 O O . PRO B 1 70 ? -17.984 11.102 7.504 1 95.94 70 PRO B O 1
ATOM 1409 N N . ALA B 1 71 ? -19.391 10.109 8.844 1 96.56 71 ALA B N 1
ATOM 1410 C CA . ALA B 1 71 ? -18.938 10.898 9.992 1 96.56 71 ALA B CA 1
ATOM 1411 C C . ALA B 1 71 ? -17.484 10.609 10.32 1 96.56 71 ALA B C 1
ATOM 1413 O O . ALA B 1 71 ? -16.703 11.531 10.586 1 96.56 71 ALA B O 1
ATOM 1414 N N . THR B 1 72 ? -17.109 9.398 10.305 1 94.94 72 THR B N 1
ATOM 1415 C CA . THR B 1 72 ? -15.758 8.969 10.625 1 94.94 72 THR B CA 1
ATOM 1416 C C . THR B 1 72 ? -14.766 9.5 9.594 1 94.94 72 THR B C 1
ATOM 1418 O O . THR B 1 72 ? -13.719 10.039 9.953 1 94.94 72 THR B O 1
ATOM 1421 N N . THR B 1 73 ? -15.125 9.375 8.305 1 97.12 73 THR B N 1
ATOM 1422 C CA . THR B 1 73 ? -14.18 9.805 7.277 1 97.12 73 THR B CA 1
ATOM 1423 C C . THR B 1 73 ? -14.039 11.32 7.27 1 97.12 73 THR B C 1
ATOM 1425 O O . THR B 1 73 ? -12.961 11.852 6.973 1 97.12 73 THR B O 1
ATOM 1428 N N . LYS B 1 74 ? -15.07 12.047 7.578 1 97.94 74 LYS B N 1
ATOM 1429 C CA . LYS B 1 74 ? -14.977 13.5 7.711 1 97.94 74 LYS B CA 1
ATOM 1430 C C . LYS B 1 74 ? -14 13.891 8.812 1 97.94 74 LYS B C 1
ATOM 1432 O O . LYS B 1 74 ? -13.133 14.734 8.602 1 97.94 74 LYS B O 1
ATOM 1437 N N . HIS B 1 75 ? -14.188 13.273 9.922 1 97.81 75 HIS B N 1
ATOM 1438 C CA . HIS B 1 75 ? -13.312 13.555 11.055 1 97.81 75 HIS B CA 1
ATOM 1439 C C . HIS B 1 75 ? -11.867 13.18 10.734 1 97.81 75 HIS B C 1
ATOM 1441 O O . HIS B 1 75 ? -10.953 13.969 10.992 1 97.81 75 HIS B O 1
ATOM 1447 N N . ARG B 1 76 ? -11.641 12.047 10.211 1 97.69 76 ARG B N 1
ATOM 1448 C CA . ARG B 1 76 ? -10.297 11.586 9.867 1 97.69 76 ARG B CA 1
ATOM 1449 C C . ARG B 1 76 ? -9.648 12.508 8.836 1 97.69 76 ARG B C 1
ATOM 1451 O O . ARG B 1 76 ? -8.461 12.797 8.922 1 97.69 76 ARG B O 1
ATOM 1458 N N . SER B 1 77 ? -10.453 12.898 7.879 1 98.62 77 SER B N 1
ATOM 1459 C CA . SER B 1 77 ? -9.945 13.82 6.871 1 98.62 77 SER B CA 1
ATOM 1460 C C . SER B 1 77 ? -9.422 15.102 7.512 1 98.62 77 SER B C 1
ATOM 1462 O O . SER B 1 77 ? -8.344 15.586 7.148 1 98.62 77 SER B O 1
ATOM 1464 N N . LYS B 1 78 ? -10.148 15.609 8.414 1 98.75 78 LYS B N 1
ATOM 1465 C CA . LYS B 1 78 ? -9.742 16.828 9.109 1 98.75 78 LYS B CA 1
ATOM 1466 C C . LYS B 1 78 ? -8.43 16.609 9.859 1 98.75 78 LYS B C 1
ATOM 1468 O O . LYS B 1 78 ? -7.492 17.406 9.719 1 98.75 78 LYS B O 1
ATOM 1473 N N . VAL B 1 79 ? -8.352 15.602 10.602 1 98.69 79 VAL B N 1
ATOM 1474 C CA . VAL B 1 79 ? -7.203 15.344 11.461 1 98.69 79 VAL B CA 1
ATOM 1475 C C . VAL B 1 79 ? -5.969 15.07 10.602 1 98.69 79 VAL B C 1
ATOM 1477 O O . VAL B 1 79 ? -4.902 15.641 10.844 1 98.69 79 VAL B O 1
ATOM 1480 N N . ILE B 1 80 ? -6.074 14.273 9.555 1 98.75 80 ILE B N 1
ATOM 1481 C CA . ILE B 1 80 ? -4.957 13.891 8.695 1 98.75 80 ILE B CA 1
ATOM 1482 C C . ILE B 1 80 ? -4.484 15.102 7.895 1 98.75 80 ILE B C 1
ATOM 1484 O O . ILE B 1 80 ? -3.279 15.344 7.781 1 98.75 80 ILE B O 1
ATOM 1488 N N . SER B 1 81 ? -5.414 15.852 7.348 1 98.81 81 SER B N 1
ATOM 1489 C CA . SER B 1 81 ? -5.031 17.031 6.582 1 98.81 81 SER B CA 1
ATOM 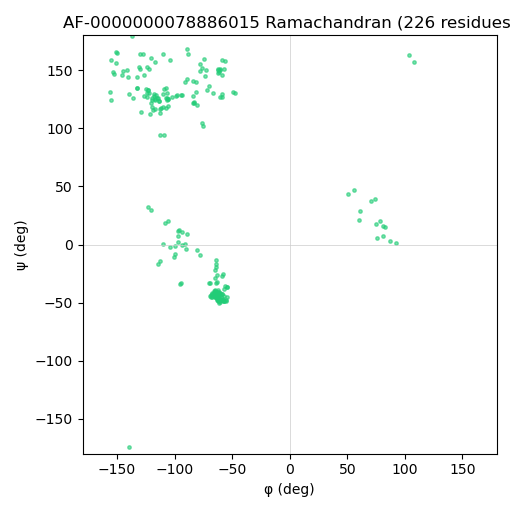1490 C C . SER B 1 81 ? -4.27 18.031 7.445 1 98.81 81 SER B C 1
ATOM 1492 O O . SER B 1 81 ? -3.27 18.594 7.012 1 98.81 81 SER B O 1
ATOM 1494 N N . ASN B 1 82 ? -4.754 18.203 8.617 1 98.81 82 ASN B N 1
ATOM 1495 C CA . ASN B 1 82 ? -4.062 19.109 9.539 1 98.81 82 ASN B CA 1
ATOM 1496 C C . ASN B 1 82 ? -2.646 18.625 9.836 1 98.81 82 ASN B C 1
ATOM 1498 O O . ASN B 1 82 ? -1.707 19.422 9.875 1 98.81 82 ASN B O 1
ATOM 1502 N N . HIS B 1 83 ? -2.469 17.406 10.102 1 98.81 83 HIS B N 1
ATOM 1503 C CA . HIS B 1 83 ? -1.17 16.797 10.398 1 98.81 83 HIS B CA 1
ATOM 1504 C C . HIS B 1 83 ? -0.197 17 9.242 1 98.81 83 HIS B C 1
ATOM 1506 O O . HIS B 1 83 ? 0.941 17.438 9.445 1 98.81 83 HIS B O 1
ATOM 1512 N N . ILE B 1 84 ? -0.651 16.719 8.023 1 98.81 84 ILE B N 1
ATOM 1513 C CA . ILE B 1 84 ? 0.186 16.812 6.832 1 98.81 84 ILE B CA 1
ATOM 1514 C C . ILE B 1 84 ? 0.547 18.266 6.559 1 98.81 84 ILE B C 1
ATOM 1516 O O . ILE B 1 84 ? 1.689 18.578 6.215 1 98.81 84 ILE B O 1
ATOM 1520 N N . GLN B 1 85 ? -0.393 19.109 6.711 1 98.81 85 GLN B N 1
ATOM 1521 C CA . GLN B 1 85 ? -0.119 20.531 6.535 1 98.81 85 GLN B CA 1
ATOM 1522 C C . GLN B 1 85 ? 0.923 21.016 7.539 1 98.81 85 GLN B C 1
ATOM 1524 O O . GLN B 1 85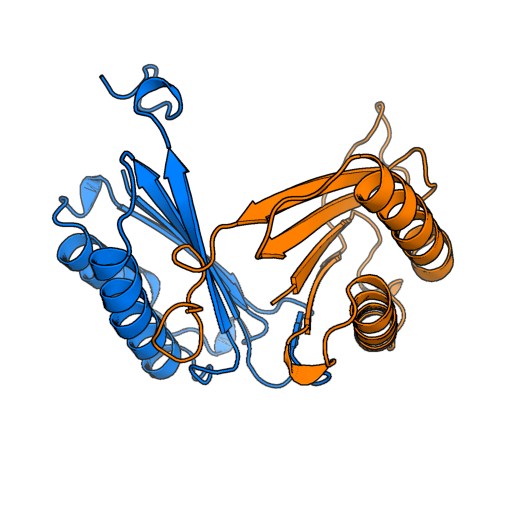 ? 1.88 21.703 7.168 1 98.81 85 GLN B O 1
ATOM 1529 N N . LYS B 1 86 ? 0.751 20.672 8.719 1 98.62 86 LYS B N 1
ATOM 1530 C CA . LYS B 1 86 ? 1.638 21.109 9.797 1 98.62 86 LYS B CA 1
ATOM 1531 C C . LYS B 1 86 ? 3.045 20.547 9.609 1 98.62 86 LYS B C 1
ATOM 1533 O O . LYS B 1 86 ? 4.031 21.25 9.844 1 98.62 86 LYS B O 1
ATOM 1538 N N . THR B 1 87 ? 3.193 19.375 9.219 1 98.62 87 THR B N 1
ATOM 1539 C CA . THR B 1 87 ? 4.477 18.672 9.242 1 98.62 87 THR B CA 1
ATOM 1540 C C . THR B 1 87 ? 5.184 18.797 7.898 1 98.62 87 THR B C 1
ATOM 1542 O O . THR B 1 87 ? 6.41 18.906 7.844 1 98.62 87 THR B O 1
ATOM 1545 N N . LEU B 1 88 ? 4.41 18.844 6.805 1 98.75 88 LEU B N 1
ATOM 1546 C CA . LEU B 1 88 ? 5.02 18.797 5.48 1 98.75 88 LEU B CA 1
ATOM 1547 C C . LEU B 1 88 ? 4.797 20.125 4.742 1 98.75 88 LEU B C 1
ATOM 1549 O O . LEU B 1 88 ? 5.375 20.344 3.676 1 98.75 88 LEU B O 1
ATOM 1553 N N . GLY B 1 89 ? 3.91 20.891 5.191 1 98.69 89 GLY B N 1
ATOM 1554 C CA . GLY B 1 89 ? 3.65 22.172 4.57 1 98.69 89 GLY B CA 1
ATOM 1555 C C . GLY B 1 89 ? 2.734 22.078 3.363 1 98.69 89 GLY B C 1
ATOM 1556 O O . GLY B 1 89 ? 2.658 23.016 2.561 1 98.69 89 GLY B O 1
ATOM 1557 N N . VAL B 1 90 ? 2.092 21.031 3.195 1 98.88 90 VAL B N 1
ATOM 1558 C CA . VAL B 1 90 ? 1.147 20.875 2.094 1 98.88 90 VAL B CA 1
ATOM 1559 C C . VAL B 1 90 ? -0.2 21.484 2.477 1 98.88 90 VAL B C 1
ATOM 1561 O O . VAL B 1 90 ? -0.824 21.062 3.453 1 98.88 90 VAL B O 1
ATOM 1564 N N . PRO B 1 91 ? -0.699 22.406 1.742 1 98.81 91 PRO B N 1
ATOM 1565 C CA . PRO B 1 91 ? -2.02 22.953 2.061 1 98.81 91 PRO B CA 1
ATOM 1566 C C . PRO B 1 91 ? -3.131 21.906 1.969 1 98.81 91 PRO B C 1
ATOM 1568 O O . PRO B 1 91 ? -3.082 21.031 1.109 1 98.81 91 PRO B O 1
ATOM 1571 N N . ALA B 1 92 ? -4.207 22.078 2.799 1 98.5 92 ALA B N 1
ATOM 1572 C CA . ALA B 1 92 ? -5.293 21.094 2.869 1 98.5 92 ALA B CA 1
ATOM 1573 C C . ALA B 1 92 ? -6.035 21.016 1.54 1 98.5 92 ALA B C 1
ATOM 1575 O O . ALA B 1 92 ? -6.57 19.953 1.191 1 98.5 92 ALA B O 1
ATOM 1576 N N . ASP B 1 93 ? -6.059 22.062 0.843 1 98.62 93 ASP B N 1
ATOM 1577 C CA . ASP B 1 93 ? -6.801 22.078 -0.413 1 98.62 93 ASP B CA 1
ATOM 1578 C C . ASP B 1 93 ? -5.918 21.641 -1.579 1 98.62 93 ASP B C 1
ATOM 1580 O O . ASP B 1 93 ? -6.277 21.828 -2.742 1 98.62 93 ASP B O 1
ATOM 1584 N N . ARG B 1 94 ? -4.723 21.156 -1.286 1 98.81 94 ARG B N 1
ATOM 1585 C CA . ARG B 1 94 ? -3.854 20.625 -2.338 1 98.81 94 ARG B CA 1
ATOM 1586 C C . ARG B 1 94 ? -3.508 19.172 -2.088 1 98.81 94 ARG B C 1
ATOM 1588 O O . ARG B 1 94 ? -2.414 18.719 -2.43 1 98.81 94 ARG B O 1
ATOM 1595 N N . MET B 1 95 ? -4.422 18.422 -1.416 1 98.75 95 MET B N 1
ATOM 1596 C CA . MET B 1 95 ? -4.27 16.984 -1.234 1 98.75 95 MET B CA 1
ATOM 1597 C C . MET B 1 95 ? -5.617 16.281 -1.367 1 98.75 95 MET B C 1
ATOM 1599 O O . MET B 1 95 ? -6.664 16.875 -1.114 1 98.75 95 MET B O 1
ATOM 1603 N N . TYR B 1 96 ? -5.602 15.102 -1.803 1 98.88 96 TYR B N 1
ATOM 1604 C CA . TYR B 1 96 ? -6.707 14.156 -1.697 1 98.88 96 TYR B CA 1
ATOM 1605 C C . TYR B 1 96 ? -6.406 13.07 -0.669 1 98.88 96 TYR B C 1
ATOM 1607 O O . TYR B 1 96 ? -5.281 12.57 -0.599 1 98.88 96 TYR B O 1
ATOM 1615 N N . ILE B 1 97 ? -7.383 12.805 0.16 1 98.62 97 ILE B N 1
ATOM 1616 C CA . ILE B 1 97 ? -7.352 11.648 1.056 1 98.62 97 ILE B CA 1
ATOM 1617 C C . ILE B 1 97 ? -8.336 10.594 0.564 1 98.62 97 ILE B C 1
ATOM 1619 O O . ILE B 1 97 ? -9.539 10.844 0.477 1 98.62 97 ILE B O 1
ATOM 1623 N N . ILE B 1 98 ? -7.816 9.445 0.217 1 98.44 98 ILE B N 1
ATOM 1624 C CA . ILE B 1 98 ? -8.617 8.352 -0.309 1 98.44 98 ILE B CA 1
ATOM 1625 C C . ILE B 1 98 ? -8.75 7.254 0.747 1 98.44 98 ILE B C 1
ATOM 1627 O O . ILE B 1 98 ? -7.75 6.762 1.268 1 98.44 98 ILE B O 1
ATOM 1631 N N . PHE B 1 99 ? -10.016 6.906 1.068 1 97.94 99 PHE B N 1
ATOM 1632 C CA . PHE B 1 99 ? -10.297 5.887 2.072 1 97.94 99 PHE B CA 1
ATOM 1633 C C . PHE B 1 99 ? -10.586 4.543 1.413 1 97.94 99 PHE B C 1
ATOM 1635 O O . PHE B 1 99 ? -11.414 4.457 0.504 1 97.94 99 PHE B O 1
ATOM 1642 N N . HIS B 1 100 ? -9.883 3.506 1.867 1 96.75 100 HIS B N 1
ATOM 1643 C CA . HIS B 1 100 ? -10.055 2.15 1.362 1 96.75 100 HIS B CA 1
ATOM 1644 C C . HIS B 1 100 ? -10.516 1.206 2.469 1 96.75 100 HIS B C 1
ATOM 1646 O O . HIS B 1 100 ? -9.758 0.92 3.4 1 96.75 100 HIS B O 1
ATOM 1652 N N . ASP B 1 101 ? -11.742 0.682 2.295 1 94.5 101 ASP B N 1
ATOM 1653 C CA . ASP B 1 101 ? -12.234 -0.334 3.223 1 94.5 101 ASP B CA 1
ATOM 1654 C C . ASP B 1 101 ? -11.844 -1.735 2.758 1 94.5 101 ASP B C 1
ATOM 1656 O O . ASP B 1 101 ? -11.875 -2.029 1.561 1 94.5 101 ASP B O 1
ATOM 1660 N N . LYS B 1 102 ? -11.531 -2.531 3.732 1 96.31 102 LYS B N 1
ATOM 1661 C CA . LYS B 1 102 ? -11.273 -3.938 3.436 1 96.31 102 LYS B CA 1
ATOM 1662 C C . LYS B 1 102 ? -12.008 -4.852 4.41 1 96.31 102 LYS B C 1
ATOM 1664 O O . LYS B 1 102 ? -12.227 -4.488 5.57 1 96.31 102 LYS B O 1
ATOM 1669 N N . GLN B 1 103 ? -12.461 -5.984 3.832 1 95.38 103 GLN B N 1
ATOM 1670 C CA . GLN B 1 103 ? -12.922 -7.059 4.707 1 95.38 103 GLN B CA 1
ATOM 1671 C C . GLN B 1 103 ? -11.75 -7.773 5.367 1 95.38 103 GLN B C 1
ATOM 1673 O O . GLN B 1 103 ? -10.633 -7.777 4.832 1 95.38 103 GLN B O 1
ATOM 1678 N N . ARG B 1 104 ? -12.047 -8.461 6.469 1 96.12 104 ARG B N 1
ATOM 1679 C CA . ARG B 1 104 ? -11.016 -9.141 7.258 1 96.12 104 ARG B CA 1
ATOM 1680 C C . ARG B 1 104 ? -10.242 -10.141 6.406 1 96.12 104 ARG B C 1
ATOM 1682 O O . ARG B 1 104 ? -9.016 -10.227 6.496 1 96.12 104 ARG B O 1
ATOM 1689 N N . PHE B 1 105 ? -10.953 -10.82 5.512 1 96.06 105 PHE B N 1
ATOM 1690 C CA . PHE B 1 105 ? -10.312 -11.875 4.738 1 96.06 105 PHE B CA 1
ATOM 1691 C C . PHE B 1 105 ? -9.523 -11.289 3.572 1 96.06 105 PHE B C 1
ATOM 1693 O O . PHE B 1 105 ? -8.789 -12 2.889 1 96.06 105 PHE B O 1
ATOM 1700 N N . GLU B 1 106 ? -9.586 -9.984 3.355 1 97.31 106 GLU B N 1
ATOM 1701 C CA . GLU B 1 106 ? -8.883 -9.32 2.266 1 97.31 106 GLU B CA 1
ATOM 1702 C C . GLU B 1 106 ? -7.562 -8.727 2.742 1 97.31 106 GLU B C 1
ATOM 1704 O O . GLU B 1 106 ? -6.879 -8.031 1.987 1 97.31 106 GLU B O 1
ATOM 1709 N N . VAL B 1 107 ? -7.215 -9.039 3.961 1 98.19 107 VAL B N 1
ATOM 1710 C CA . VAL B 1 107 ? -5.973 -8.516 4.52 1 98.19 107 VAL B CA 1
ATOM 1711 C C . VAL B 1 107 ? -5.145 -9.656 5.109 1 98.19 107 VAL B C 1
ATOM 1713 O O . VAL B 1 107 ? -5.547 -10.273 6.098 1 98.19 107 VAL B O 1
ATOM 1716 N N . GLY B 1 108 ? -4.031 -9.867 4.484 1 98.38 108 GLY B N 1
ATOM 1717 C CA . GLY B 1 108 ? -3.08 -10.836 5.004 1 98.38 108 GLY B CA 1
ATOM 1718 C C . GLY B 1 108 ? -2.17 -10.266 6.074 1 98.38 108 GLY B C 1
ATOM 1719 O O . GLY B 1 108 ? -1.743 -9.117 5.984 1 98.38 108 GLY B O 1
ATOM 1720 N N . TYR B 1 109 ? -1.919 -11.062 7.047 1 98 109 TYR B N 1
ATOM 1721 C CA . TYR B 1 109 ? -1.022 -10.719 8.148 1 98 109 TYR B CA 1
ATOM 1722 C C . TYR B 1 109 ? -0.461 -11.977 8.805 1 98 109 TYR B C 1
ATOM 1724 O O . TYR B 1 109 ? -1.206 -12.906 9.117 1 98 109 TYR B O 1
ATOM 1732 N N . ASN B 1 110 ? 0.924 -11.93 8.969 1 97.62 110 ASN B N 1
ATOM 1733 C CA . ASN B 1 110 ? 1.614 -13 9.688 1 97.62 110 ASN B CA 1
ATOM 1734 C C . ASN B 1 110 ? 1.224 -14.375 9.156 1 97.62 110 ASN B C 1
ATOM 1736 O O . ASN B 1 110 ? 0.916 -15.281 9.93 1 97.62 110 ASN B O 1
ATOM 1740 N N . GLY B 1 111 ? 1.162 -14.5 7.863 1 96.56 111 GLY B N 1
ATOM 1741 C CA . GLY B 1 111 ? 0.961 -15.773 7.188 1 96.56 111 GLY B CA 1
ATOM 1742 C C . GLY B 1 111 ? -0.491 -16.203 7.16 1 96.56 111 GLY B C 1
ATOM 1743 O O . GLY B 1 111 ? -0.796 -17.344 6.777 1 96.56 111 GLY B O 1
ATOM 1744 N N . ALA B 1 112 ? -1.397 -15.367 7.59 1 97.38 112 ALA B N 1
ATOM 1745 C CA . ALA B 1 112 ? -2.838 -15.609 7.594 1 97.38 112 ALA B CA 1
ATOM 1746 C C . ALA B 1 112 ? -3.607 -14.352 7.191 1 97.38 112 ALA B C 1
ATOM 1748 O O . ALA B 1 112 ? -3.039 -13.43 6.594 1 97.38 112 ALA B O 1
ATOM 1749 N N . THR B 1 113 ? -4.93 -14.422 7.277 1 97.69 113 THR B N 1
ATOM 1750 C CA . THR B 1 113 ? -5.746 -13.219 7.141 1 97.69 113 THR B CA 1
ATOM 1751 C C . THR B 1 113 ? -6.371 -12.836 8.477 1 97.6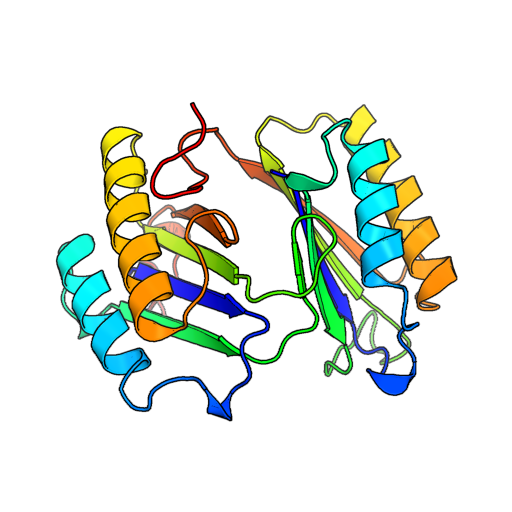9 113 THR B C 1
ATOM 1753 O O . THR B 1 113 ? -6.328 -13.609 9.438 1 97.69 113 THR B O 1
ATOM 1756 N N . PHE B 1 114 ? -6.84 -11.641 8.555 1 94 114 PHE B N 1
ATOM 1757 C CA . PHE B 1 114 ? -7.551 -11.25 9.766 1 94 114 PHE B CA 1
ATOM 1758 C C . PHE B 1 114 ? -8.859 -12.023 9.906 1 94 114 PHE B C 1
ATOM 1760 O O . PHE B 1 114 ? -9.523 -12.305 8.906 1 94 114 PHE B O 1
ATOM 1767 N N . HIS B 1 115 ? -9.094 -12.594 11.039 1 78.06 115 HIS B N 1
ATOM 1768 C CA . HIS B 1 115 ? -10.312 -13.359 11.305 1 78.06 115 HIS B CA 1
ATOM 1769 C C . HIS B 1 115 ? -11.117 -12.734 12.438 1 78.06 115 HIS B C 1
ATOM 1771 O O . HIS B 1 115 ? -10.555 -12.062 13.312 1 78.06 115 HIS B O 1
#

Radius of gyration: 17.74 Å; Cα contacts (8 Å, |Δi|>4): 468; chains: 2; bounding box: 40×45×45 Å

Nearest PDB structures (foldseek):
  5eiz-assembly1_C  TM=9.762E-01  e=7.544E-16  Homo sapiens
  4evg-assembly1_C  TM=9.816E-01  e=1.120E-15  Homo sapiens
  1mff-assembly1_C  TM=9.808E-01  e=1.662E-15  Mus musculus
  6oyg-assembly1_C  TM=9.774E-01  e=1.364E-15  Homo sapiens
  7kqx-assembly1_C  TM=9.763E-01  e=1.556E-15  Homo sapiens

Secondary structure (DSSP, 8-state):
-EEEEEEE-S-GGGS-TTHHHHHHHHHHHHHT--GGG-EEEEE-S-EEEETTB-SS-EEEEEEEES---HHHHHHHHHHHHHHHHHHH---GGGEEEEEEEE-GGG-EETTEE--/-EEEEEEE-S-GGGS-TTHHHHHHHHHHHHHT--GGG-EEEEE-S----BTTB-SS-EEEEEEEES---HHHHHHHHHHHHHHHHHHH---GGGEEEEEEEE-GGGEEETTEE--

Organism: Nematostella vectensis (NCBI:txid45351)

Foldseek 3Di:
DKEKEKEKLQAPVLFDPCLQVVVLVLVCVLVVHDSVPYHYYYDYNDQDDDPHDRPIAMEMEMEDEDDDDPVSVVVVLVSVLVSCCVRRVHHSVRYDYHYHYDHQQRDDDPNHTRD/DKEKEKEKLQAPVLQDPCLQVVVLVLVCVLVVHDSVPYHYYYDYNDQDDFPRHRPIAMEMEMEDEDDDDPVSVVVVLVSVLVSCCVRRVHHSVRYDYHYHYDHQQRADDPNHTGD

Solvent-accessible surface area (backbone atoms only — not comparable to full-atom values): 12140 Å² total; per-residue (Å²): 100,40,39,42,39,38,41,24,40,44,48,64,88,62,51,55,92,55,46,64,62,53,48,40,53,53,49,19,64,73,72,71,47,64,60,90,47,50,44,74,46,77,46,55,50,40,56,42,30,48,40,81,34,68,63,57,33,38,44,32,39,41,36,31,64,46,83,82,48,57,70,56,36,25,51,48,22,30,54,51,31,49,51,43,25,72,60,64,62,24,50,39,78,36,35,44,36,39,57,42,66,33,56,48,79,74,37,76,52,93,96,38,52,49,125,106,39,40,40,40,39,39,24,38,46,47,61,89,63,50,54,90,57,46,62,57,52,50,40,54,50,48,20,64,74,72,70,47,65,47,70,44,29,33,38,35,45,46,54,51,42,95,53,72,57,95,89,35,69,60,56,31,38,47,33,39,41,38,32,65,47,83,81,46,72,71,58,51,53,52,49,49,52,56,52,37,50,50,44,26,72,61,63,61,25,50,64,90,39,48,50,79,45,80,42,66,34,57,48,48,34,31,20,42,56,43,24,39,47,126

InterPro domains:
  IPR001398 Macrophage migration inhibitory factor [PF01187] (2-114)
  IPR001398 Macrophage migration inhibitory factor [PTHR11954] (1-114)
  IPR014347 Tautomerase/MIF superfamily [G3DSA:3.30.429.10] (1-115)
  IPR014347 Tautomerase/MIF superfamily [SSF55331] (1-114)